Protein AF-A0AAD3MHY1-F1 (afdb_monomer_lite)

Radius of gyration: 17.19 Å; chains: 1; bounding box: 49×35×47 Å

pLDDT: mean 93.45, std 7.29, range [59.88, 98.69]

Sequence (208 aa):
MKLLRGRVQSRLALHKQFASLEHSIIPVSTECQHLFPAKIISRLARWTTITHQEYMELPYIRHVTDAGLAKETDLYFMAVVERGTARLQAAVVLSPRYPEISPLFSLCLSWKGERSGRTDDNLRAMESEVNVFKNELQGPRPGHQLLTNQIARLCVCLDVYLETEGQDDSVEGPREFPREKMCLRTVRGPNRLKPFKYNHPQGFFSHR

Secondary structure (DSSP, 8-state):
-HHHHHHHHHHHHHHHHHHHHHTT-----GGGGGGS-S----EEEEEEEE-HHHHHT-TT-HHHHHTT---TTSEEEEEEEEETTEEEEEEEEE-TTTTTSPPEEEEEEESSSEEETTT-HHHHHHHHHHHTGGGGG--STT-TTHHHHHHHHHHHHHHHHHHTSPP-TTS-S--SS---S-BS-S-BTTTTB---EEETTTTEEE--

InterPro domains:
  IPR019163 THO complex, subunit 5 [PTHR13375] (1-208)

Structure (mmCIF, N/CA/C/O backbone):
data_AF-A0AAD3MHY1-F1
#
_entry.id   AF-A0AAD3MHY1-F1
#
loop_
_atom_site.group_PDB
_atom_site.id
_atom_site.type_symbol
_atom_site.label_atom_id
_atom_site.label_alt_id
_atom_site.label_comp_id
_atom_site.label_asym_id
_atom_site.label_entity_id
_atom_site.label_seq_id
_atom_site.pdbx_PDB_ins_code
_atom_site.Cartn_x
_atom_site.Cartn_y
_atom_site.Cartn_z
_atom_site.occupancy
_atom_site.B_iso_or_equiv
_atom_site.auth_seq_id
_atom_site.auth_comp_id
_atom_site.auth_asym_id
_atom_site.auth_atom_id
_atom_site.pdbx_PDB_model_num
ATOM 1 N N . MET A 1 1 ? -23.581 -2.031 23.997 1.00 64.44 1 MET A N 1
ATOM 2 C CA . MET A 1 1 ? -22.566 -1.049 24.462 1.00 64.44 1 MET A CA 1
ATOM 3 C C . MET A 1 1 ? -21.124 -1.365 24.041 1.00 64.44 1 MET A C 1
ATOM 5 O O . MET A 1 1 ? -20.481 -0.468 23.511 1.00 64.44 1 MET A O 1
ATOM 9 N N . LYS A 1 2 ? -20.598 -2.596 24.206 1.00 81.12 2 LYS A N 1
ATOM 10 C CA . LYS A 1 2 ? -19.198 -2.932 23.836 1.00 81.12 2 LYS A CA 1
ATOM 11 C C . LYS A 1 2 ? -18.855 -2.670 22.356 1.00 81.12 2 LYS A C 1
ATOM 13 O O . LYS A 1 2 ? -17.840 -2.040 22.080 1.00 81.12 2 LYS A O 1
ATOM 18 N N . LEU A 1 3 ? -19.728 -3.070 21.425 1.00 84.56 3 LEU A N 1
ATOM 19 C CA . LEU A 1 3 ? -19.523 -2.856 19.982 1.00 84.56 3 LEU A CA 1
ATOM 20 C C . LEU A 1 3 ? -19.533 -1.371 19.588 1.00 84.56 3 LEU A C 1
ATOM 22 O O . LEU A 1 3 ? -18.695 -0.937 18.805 1.00 84.56 3 LEU A O 1
ATOM 26 N N . LEU A 1 4 ? -20.428 -0.570 20.178 1.00 87.94 4 LEU A N 1
ATOM 27 C CA . LEU A 1 4 ? -20.470 0.878 19.945 1.00 87.94 4 LEU A CA 1
ATOM 28 C C . LEU A 1 4 ? -19.178 1.553 20.413 1.00 87.94 4 LEU A C 1
ATOM 30 O O . LEU A 1 4 ? -18.600 2.338 19.669 1.00 87.94 4 LEU A O 1
ATOM 34 N N . ARG A 1 5 ? -18.682 1.192 21.605 1.00 88.44 5 ARG A N 1
ATOM 35 C CA . ARG A 1 5 ? -17.401 1.697 22.119 1.00 88.44 5 ARG A CA 1
ATOM 36 C C . ARG A 1 5 ? -16.241 1.336 21.189 1.00 88.44 5 ARG A C 1
ATOM 38 O O . ARG A 1 5 ? -15.474 2.222 20.827 1.00 88.44 5 ARG A O 1
ATOM 45 N N . GLY A 1 6 ? -16.154 0.074 20.762 1.00 88.62 6 GLY A N 1
ATOM 46 C CA . GLY A 1 6 ? -15.127 -0.376 19.818 1.00 88.62 6 GLY A CA 1
ATOM 47 C C . GLY A 1 6 ? -15.193 0.365 18.480 1.00 88.62 6 GLY A C 1
ATOM 48 O O . GLY A 1 6 ? -14.166 0.799 17.959 1.00 88.62 6 GLY A O 1
ATOM 49 N N . ARG A 1 7 ? -16.401 0.604 17.956 1.00 89.12 7 ARG A N 1
ATOM 50 C CA . ARG A 1 7 ? -16.603 1.371 16.720 1.00 89.12 7 ARG A CA 1
ATOM 51 C C . ARG A 1 7 ? -16.161 2.827 16.865 1.00 89.12 7 ARG A C 1
ATOM 53 O O . ARG A 1 7 ? -15.468 3.332 15.989 1.00 89.12 7 ARG A O 1
ATOM 60 N N . VAL A 1 8 ? -16.517 3.491 17.966 1.00 93.25 8 VAL A N 1
ATOM 61 C CA . VAL A 1 8 ? -16.093 4.876 18.243 1.00 93.25 8 VAL A CA 1
ATOM 62 C C . VAL A 1 8 ? -14.571 4.967 18.354 1.00 93.25 8 VAL A C 1
ATOM 64 O O . VAL A 1 8 ? -13.968 5.836 17.733 1.00 93.25 8 VAL A O 1
ATOM 67 N N . GLN A 1 9 ? -13.934 4.040 19.074 1.00 93.25 9 GLN A N 1
ATOM 68 C CA . GLN A 1 9 ? -12.473 3.995 19.199 1.00 93.25 9 GLN A CA 1
ATOM 69 C C . GLN A 1 9 ? -11.784 3.781 17.848 1.00 93.25 9 GLN A C 1
ATOM 71 O O . GLN A 1 9 ? -10.844 4.501 17.521 1.00 93.25 9 GLN A O 1
ATOM 76 N N . SER A 1 10 ? -12.299 2.857 17.034 1.00 92.50 10 SER A N 1
ATOM 77 C CA . SER A 1 10 ? -11.771 2.580 15.693 1.00 92.50 10 SER A CA 1
ATOM 78 C C . SER A 1 10 ? -11.884 3.799 14.777 1.00 92.50 10 SER A C 1
ATOM 80 O O . SER A 1 10 ? -10.940 4.130 14.066 1.00 92.50 10 SER A O 1
ATOM 82 N N . ARG A 1 11 ? -13.015 4.515 14.829 1.00 93.94 11 ARG A N 1
ATOM 83 C CA . ARG A 1 11 ? -13.227 5.752 14.063 1.00 93.94 11 ARG A CA 1
ATOM 84 C C . ARG A 1 11 ? -12.325 6.889 14.526 1.00 93.94 11 ARG A C 1
ATOM 86 O O . ARG A 1 11 ? -11.761 7.580 13.686 1.00 93.94 11 ARG A O 1
ATOM 93 N N . LEU A 1 12 ? -12.146 7.048 15.835 1.00 95.19 12 LEU A N 1
ATOM 94 C CA . LEU A 1 12 ? -11.221 8.034 16.386 1.00 95.19 12 LEU A CA 1
ATOM 95 C C . LEU A 1 12 ? -9.772 7.731 15.977 1.00 95.19 12 LEU A C 1
ATOM 97 O O . LEU A 1 12 ? -9.028 8.647 15.638 1.00 95.19 12 LEU A O 1
ATOM 101 N N . ALA A 1 13 ? -9.373 6.456 15.983 1.00 94.94 13 ALA A N 1
ATOM 102 C CA . ALA A 1 13 ? -8.048 6.038 15.535 1.00 94.94 13 ALA A CA 1
ATOM 103 C C . ALA A 1 13 ? -7.838 6.320 14.039 1.00 94.94 13 ALA A C 1
ATOM 105 O O . ALA A 1 13 ? -6.835 6.932 13.683 1.00 94.94 13 ALA A O 1
ATOM 106 N N . LEU A 1 14 ? -8.805 5.959 13.187 1.00 95.88 14 LEU A N 1
ATOM 107 C CA . LEU A 1 14 ? -8.766 6.273 11.755 1.00 95.88 14 LEU A CA 1
ATOM 108 C C . LEU A 1 14 ? -8.678 7.776 11.499 1.00 95.88 14 LEU A C 1
ATOM 110 O O . LEU A 1 14 ? -7.874 8.198 10.682 1.00 95.88 14 LEU A O 1
ATOM 114 N N . HIS A 1 15 ? -9.449 8.594 12.217 1.00 96.06 15 HIS A N 1
ATOM 115 C CA . HIS A 1 15 ? -9.404 10.045 12.045 1.00 96.06 15 HIS A CA 1
ATOM 116 C C . HIS A 1 15 ? -8.011 10.618 12.346 1.00 96.06 15 HIS A C 1
ATOM 118 O O . HIS A 1 15 ? -7.490 11.416 11.572 1.00 96.06 15 HIS A O 1
ATOM 124 N N . LYS A 1 16 ? -7.361 10.147 13.421 1.00 96.12 16 LYS A N 1
ATOM 125 C CA . LYS A 1 16 ? -5.970 10.517 13.729 1.00 96.12 16 LYS A CA 1
ATOM 126 C C . LYS A 1 16 ? -4.996 10.068 12.636 1.00 96.12 16 LYS A C 1
ATOM 128 O O . LYS A 1 16 ? -4.077 10.808 12.305 1.00 96.12 16 LYS A O 1
ATOM 133 N N . GLN A 1 17 ? -5.194 8.871 12.083 1.00 96.69 17 GLN A N 1
ATOM 134 C CA . GLN A 1 17 ? -4.365 8.358 10.989 1.00 96.69 17 GLN A CA 1
ATOM 135 C C . GLN A 1 17 ? -4.549 9.175 9.712 1.00 96.69 17 GLN A C 1
ATOM 137 O O . GLN A 1 17 ? -3.553 9.553 9.108 1.00 96.69 17 GLN A O 1
ATOM 142 N N . PHE A 1 18 ? -5.787 9.498 9.330 1.00 97.25 18 PHE A N 1
ATOM 143 C CA . PHE A 1 18 ? -6.078 10.322 8.157 1.00 97.25 18 PHE A CA 1
ATOM 144 C C . PHE A 1 18 ? -5.431 11.696 8.260 1.00 97.25 18 PHE A C 1
ATOM 146 O O . PHE A 1 18 ? -4.760 12.097 7.318 1.00 97.25 18 PHE A O 1
ATOM 153 N N . ALA A 1 19 ? -5.502 12.342 9.427 1.00 96.94 19 ALA A N 1
ATOM 154 C CA . ALA A 1 19 ? -4.820 13.613 9.642 1.00 96.94 19 ALA A CA 1
ATOM 155 C C . ALA A 1 19 ? -3.306 13.520 9.365 1.00 96.94 19 ALA A C 1
ATOM 157 O O . ALA A 1 19 ? -2.729 14.444 8.810 1.00 96.94 19 ALA A O 1
ATOM 158 N N . SER A 1 20 ? -2.639 12.409 9.702 1.00 97.56 20 SER A N 1
ATOM 159 C CA . SER A 1 20 ? -1.225 12.207 9.335 1.00 97.56 20 SER A CA 1
ATOM 160 C C . SER A 1 20 ? -1.033 11.892 7.845 1.00 97.56 20 SER A C 1
ATOM 162 O O . SER A 1 20 ? -0.133 12.446 7.215 1.00 97.56 20 SER A O 1
ATOM 164 N N . LEU A 1 21 ? -1.885 11.037 7.271 1.00 98.06 21 LEU A N 1
ATOM 165 C CA . LEU A 1 21 ? -1.796 10.608 5.870 1.00 98.06 21 LEU A CA 1
ATOM 166 C C . LEU A 1 21 ? -2.043 11.758 4.884 1.00 98.06 21 LEU A C 1
ATOM 168 O O . LEU A 1 21 ? -1.401 11.801 3.839 1.00 98.06 21 LEU A O 1
ATOM 172 N N . GLU A 1 22 ? -2.915 12.707 5.225 1.00 96.44 22 GLU A N 1
ATOM 173 C CA . GLU A 1 22 ? -3.154 13.940 4.458 1.00 96.44 22 GLU A CA 1
ATOM 174 C C . GLU A 1 22 ? -1.898 14.818 4.359 1.00 96.44 22 GLU A C 1
ATOM 176 O O . GLU A 1 22 ? -1.694 15.500 3.359 1.00 96.44 22 GLU A O 1
ATOM 181 N N . HIS A 1 23 ? -1.011 14.739 5.355 1.00 96.81 23 HIS A N 1
ATOM 182 C CA . HIS A 1 23 ? 0.308 15.377 5.338 1.00 96.81 23 HIS A CA 1
ATOM 183 C C . HIS A 1 23 ? 1.393 14.466 4.745 1.00 96.81 23 HIS A C 1
ATOM 185 O O . HIS A 1 23 ? 2.583 14.733 4.911 1.00 96.81 23 HIS A O 1
ATOM 191 N N . SER A 1 24 ? 1.005 13.377 4.074 1.00 96.81 24 SER A N 1
ATOM 192 C CA . SER A 1 24 ? 1.914 12.400 3.468 1.00 96.81 24 SER A CA 1
ATOM 193 C C . SER A 1 24 ? 2.832 11.690 4.474 1.00 96.81 24 SER A C 1
ATOM 195 O O . SER A 1 24 ? 3.879 11.147 4.116 1.00 96.81 24 SER A O 1
ATOM 197 N N . ILE A 1 25 ? 2.422 11.645 5.745 1.00 96.94 25 ILE A N 1
ATOM 198 C CA . ILE A 1 25 ? 3.126 10.949 6.823 1.00 96.94 25 ILE A CA 1
ATOM 199 C C . ILE A 1 25 ? 2.391 9.642 7.107 1.00 96.94 25 ILE A C 1
ATOM 201 O O . ILE A 1 25 ? 1.196 9.641 7.393 1.00 96.94 25 ILE A O 1
ATOM 205 N N . ILE A 1 26 ? 3.111 8.519 7.066 1.00 97.44 26 ILE A N 1
ATOM 206 C CA . ILE A 1 26 ? 2.567 7.205 7.428 1.00 97.44 26 ILE A CA 1
ATOM 207 C C . ILE A 1 26 ? 2.904 6.940 8.903 1.00 97.44 26 ILE A C 1
ATOM 209 O O . ILE A 1 26 ? 4.054 6.608 9.205 1.00 97.44 26 ILE A O 1
ATOM 213 N N . PRO A 1 27 ? 1.952 7.077 9.845 1.00 95.19 27 PRO A N 1
ATOM 214 C CA . PRO A 1 27 ? 2.239 6.830 11.248 1.00 95.19 27 PRO A CA 1
ATOM 215 C C . PRO A 1 27 ? 2.309 5.319 11.504 1.00 95.19 27 PRO A C 1
ATOM 217 O O . PRO A 1 27 ? 1.297 4.617 11.460 1.00 95.19 27 PRO A O 1
ATOM 220 N N . VAL A 1 28 ? 3.512 4.824 11.792 1.00 94.44 28 VAL A N 1
ATOM 221 C CA . VAL A 1 28 ? 3.762 3.442 12.226 1.00 94.44 28 VAL A CA 1
ATOM 222 C C . VAL A 1 28 ? 4.080 3.456 13.718 1.00 94.44 28 VAL A C 1
ATOM 224 O O . VAL A 1 28 ? 4.963 4.193 14.159 1.00 94.44 28 VAL A O 1
ATOM 227 N N . SER A 1 29 ? 3.362 2.658 14.515 1.00 93.38 29 SER A N 1
ATOM 228 C CA . SER A 1 29 ? 3.635 2.573 15.955 1.00 93.38 29 SER A CA 1
ATOM 229 C C . SER A 1 29 ? 4.973 1.882 16.226 1.00 93.38 29 SER A C 1
ATOM 231 O O . SER A 1 29 ? 5.415 1.029 15.456 1.00 93.38 29 SER A O 1
ATOM 233 N N . THR A 1 30 ? 5.606 2.212 17.351 1.00 93.00 30 THR A N 1
ATOM 234 C CA . THR A 1 30 ? 6.862 1.582 17.796 1.00 93.00 30 THR A CA 1
ATOM 235 C C . THR A 1 30 ? 6.742 0.059 17.880 1.00 93.00 30 THR A C 1
ATOM 237 O O . THR A 1 30 ? 7.631 -0.665 17.444 1.00 93.00 30 THR A O 1
ATOM 240 N N . GLU A 1 31 ? 5.588 -0.435 18.328 1.00 93.62 31 GLU A N 1
ATOM 241 C CA . GLU A 1 31 ? 5.261 -1.862 18.414 1.00 93.62 31 GLU A CA 1
ATOM 242 C C . GLU A 1 31 ? 5.209 -2.557 17.043 1.00 93.62 31 GLU A C 1
ATOM 244 O O . GLU A 1 31 ? 5.360 -3.772 16.978 1.00 93.62 31 GLU A O 1
ATOM 249 N N . CYS A 1 32 ? 5.025 -1.815 15.945 1.00 95.19 32 CYS A N 1
ATOM 250 C CA . CYS A 1 32 ? 4.949 -2.349 14.581 1.00 95.19 32 CYS A CA 1
ATOM 251 C C . CYS A 1 32 ? 6.248 -2.162 13.777 1.00 95.19 32 CYS A C 1
ATOM 253 O O . CYS A 1 32 ? 6.325 -2.634 12.647 1.00 95.19 32 CYS A O 1
ATOM 255 N N . GLN A 1 33 ? 7.282 -1.507 14.321 1.00 94.31 33 GLN A N 1
ATOM 256 C CA . GLN A 1 33 ? 8.516 -1.210 13.572 1.00 94.31 33 GLN A CA 1
ATOM 257 C C . GLN A 1 33 ? 9.230 -2.469 13.066 1.00 94.31 33 GLN A C 1
ATOM 259 O O . GLN A 1 33 ? 9.757 -2.477 11.958 1.00 94.31 33 GLN A O 1
ATOM 264 N N . HIS A 1 34 ? 9.188 -3.557 13.838 1.00 95.06 34 HIS A N 1
ATOM 265 C CA . HIS A 1 34 ? 9.796 -4.841 13.477 1.00 95.06 34 HIS A CA 1
ATOM 266 C C . HIS A 1 34 ? 9.192 -5.482 12.211 1.00 95.06 34 HIS A C 1
ATOM 268 O O . HIS A 1 34 ? 9.815 -6.355 11.609 1.00 95.06 34 HIS A O 1
ATOM 274 N N . LEU A 1 35 ? 8.003 -5.043 11.779 1.00 95.44 35 LEU A N 1
ATOM 275 C CA . LEU A 1 35 ? 7.336 -5.535 10.569 1.00 95.44 35 LEU A CA 1
ATOM 276 C C . LEU A 1 35 ? 7.985 -5.019 9.277 1.00 95.44 35 LEU A C 1
ATOM 278 O O . LEU A 1 35 ? 7.708 -5.554 8.196 1.00 95.44 35 LEU A O 1
ATOM 282 N N . PHE A 1 36 ? 8.831 -3.993 9.379 1.00 96.75 36 PHE A N 1
ATOM 283 C CA . PHE A 1 36 ? 9.389 -3.256 8.254 1.00 96.75 36 PHE A CA 1
ATOM 284 C C . PHE A 1 36 ? 10.926 -3.204 8.319 1.00 96.75 36 PHE A C 1
ATOM 286 O O . PHE A 1 36 ? 11.515 -3.325 9.397 1.00 96.75 36 PHE A O 1
ATOM 293 N N . PRO A 1 37 ? 11.610 -3.032 7.173 1.00 96.50 37 PRO A N 1
ATOM 294 C CA . PRO A 1 37 ? 13.035 -2.724 7.163 1.00 96.50 37 PRO A CA 1
ATOM 295 C C . PRO A 1 37 ? 13.300 -1.339 7.765 1.00 96.50 37 PRO A C 1
ATOM 297 O O . PRO A 1 37 ? 12.460 -0.445 7.685 1.00 96.50 37 PRO A O 1
ATOM 300 N N . ALA A 1 38 ? 14.509 -1.138 8.295 1.00 92.31 38 ALA A N 1
ATOM 301 C CA . ALA A 1 38 ? 14.906 0.126 8.925 1.00 92.31 38 ALA A CA 1
ATOM 302 C C . ALA A 1 38 ? 14.849 1.334 7.971 1.00 92.31 38 ALA A C 1
ATOM 304 O O . ALA A 1 38 ? 14.558 2.449 8.397 1.00 92.31 38 ALA A O 1
ATOM 305 N N . LYS A 1 39 ? 15.118 1.117 6.678 1.00 94.94 39 LYS A N 1
ATOM 306 C CA . LYS A 1 39 ? 15.062 2.151 5.640 1.00 94.94 39 LYS A CA 1
ATOM 307 C C . LYS A 1 39 ? 13.967 1.812 4.634 1.00 94.94 39 LYS A C 1
ATOM 309 O O . LYS A 1 39 ? 13.989 0.730 4.047 1.00 94.94 39 LYS A O 1
ATOM 314 N N . ILE A 1 40 ? 13.053 2.751 4.403 1.00 96.62 40 ILE A N 1
ATOM 315 C CA . ILE A 1 40 ? 12.031 2.732 3.345 1.00 96.62 40 ILE A CA 1
ATOM 316 C C . ILE A 1 40 ? 12.244 4.001 2.518 1.00 96.62 40 ILE A C 1
ATOM 318 O O . ILE A 1 40 ? 12.358 5.082 3.090 1.00 96.62 40 ILE A O 1
ATOM 322 N N . ILE A 1 41 ? 12.379 3.865 1.201 1.00 97.06 41 ILE A N 1
ATOM 323 C CA . ILE A 1 41 ? 12.737 4.976 0.304 1.00 97.06 41 ILE A CA 1
ATOM 324 C C . ILE A 1 41 ? 11.488 5.527 -0.374 1.00 97.06 41 ILE A C 1
ATOM 326 O O . ILE A 1 41 ? 11.309 6.741 -0.457 1.00 97.06 41 ILE A O 1
ATOM 330 N N . SER A 1 42 ? 10.617 4.633 -0.842 1.00 97.81 42 SER A N 1
ATOM 331 C CA . SER A 1 42 ? 9.301 5.001 -1.355 1.00 97.81 42 SER A CA 1
ATOM 332 C C . SER A 1 42 ? 8.478 5.698 -0.274 1.00 97.81 42 SER A C 1
ATOM 334 O O . SER A 1 42 ? 8.453 5.267 0.881 1.00 97.81 42 SER A O 1
ATOM 336 N N . ARG A 1 43 ? 7.776 6.764 -0.656 1.00 97.69 43 ARG A N 1
ATOM 337 C CA . ARG A 1 43 ? 6.973 7.577 0.265 1.00 97.69 43 ARG A CA 1
ATOM 338 C C . ARG A 1 43 ? 5.547 7.731 -0.229 1.00 97.69 43 ARG A C 1
ATOM 340 O O . ARG A 1 43 ? 5.305 7.762 -1.434 1.00 97.69 43 ARG A O 1
ATOM 347 N N . LEU A 1 44 ? 4.618 7.891 0.707 1.00 98.62 44 LEU A N 1
ATOM 348 C CA . LEU A 1 44 ? 3.291 8.399 0.386 1.00 98.62 44 LEU A CA 1
ATOM 349 C C . LEU A 1 44 ? 3.455 9.832 -0.126 1.00 98.62 44 LEU A C 1
ATOM 351 O O . LEU A 1 44 ? 4.057 10.662 0.543 1.00 98.62 44 LEU A O 1
ATOM 355 N N . ALA A 1 45 ? 2.980 10.098 -1.333 1.00 98.12 45 ALA A N 1
ATOM 356 C CA . ALA A 1 45 ? 2.986 11.423 -1.935 1.00 98.12 45 ALA A CA 1
ATOM 357 C C . ALA A 1 45 ? 1.630 12.113 -1.775 1.00 98.12 45 ALA A C 1
ATOM 359 O O . ALA A 1 45 ? 1.576 13.334 -1.638 1.00 98.12 45 ALA A O 1
ATOM 360 N N . ARG A 1 46 ? 0.540 11.335 -1.799 1.00 98.12 46 ARG A N 1
ATOM 361 C CA . ARG A 1 46 ? -0.825 11.852 -1.690 1.00 98.12 46 ARG A CA 1
ATOM 362 C C . ARG A 1 46 ? -1.774 10.819 -1.093 1.00 98.12 46 ARG A C 1
ATOM 364 O O . ARG A 1 46 ? -1.698 9.640 -1.436 1.00 98.12 46 ARG A O 1
ATOM 371 N N . TRP A 1 47 ? -2.702 11.290 -0.268 1.00 98.38 47 TRP A N 1
ATOM 372 C CA . TRP A 1 47 ? -3.856 10.549 0.233 1.00 98.38 47 TRP A CA 1
ATOM 373 C C . TRP A 1 47 ? -5.105 11.404 0.036 1.00 98.38 47 TRP A C 1
ATOM 375 O O . TRP A 1 47 ? -5.192 12.497 0.588 1.00 98.38 47 TRP A O 1
ATOM 385 N N . THR A 1 48 ? -6.052 10.939 -0.774 1.00 97.94 48 THR A N 1
ATOM 386 C CA . THR A 1 48 ? -7.275 11.693 -1.094 1.00 97.94 48 THR A CA 1
ATOM 387 C C . THR A 1 48 ? -8.497 10.798 -1.018 1.00 97.94 48 THR A C 1
ATOM 389 O O . THR A 1 48 ? -8.466 9.670 -1.503 1.00 97.94 48 THR A O 1
ATOM 392 N N . THR A 1 49 ? -9.589 11.307 -0.457 1.00 97.75 49 THR A N 1
ATOM 393 C CA . THR A 1 49 ? -10.906 10.668 -0.567 1.00 97.75 49 THR A CA 1
ATOM 394 C C . THR A 1 49 ? -11.382 10.734 -2.014 1.00 97.75 49 THR A C 1
ATOM 396 O O . THR A 1 49 ? -11.191 11.755 -2.671 1.00 97.75 49 THR A O 1
ATOM 399 N N . ILE A 1 50 ? -12.003 9.660 -2.488 1.00 98.00 50 ILE A N 1
ATOM 400 C CA . ILE A 1 50 ? -12.697 9.617 -3.778 1.00 98.00 50 ILE A CA 1
ATOM 401 C C . ILE A 1 50 ? -14.128 9.128 -3.558 1.00 98.00 50 ILE A C 1
ATOM 403 O O . ILE A 1 50 ? -14.459 8.550 -2.521 1.00 98.00 50 ILE A O 1
ATOM 407 N N . THR A 1 51 ? -14.994 9.382 -4.522 1.00 97.62 51 THR A N 1
ATOM 408 C CA . THR A 1 51 ? -16.371 8.900 -4.525 1.00 97.62 51 THR A CA 1
ATOM 409 C C . THR A 1 51 ? -16.447 7.448 -4.993 1.00 97.62 51 THR A C 1
ATOM 411 O O . THR A 1 51 ? -15.541 6.919 -5.640 1.00 97.62 51 THR A O 1
ATOM 414 N N . HIS A 1 52 ? -17.569 6.794 -4.693 1.00 96.88 52 HIS A N 1
ATOM 415 C CA . HIS A 1 52 ? -17.868 5.464 -5.219 1.00 96.88 52 HIS A CA 1
ATOM 416 C C . HIS A 1 52 ? -17.866 5.436 -6.757 1.00 96.88 52 HIS A C 1
ATOM 418 O O . HIS A 1 52 ? -17.345 4.499 -7.352 1.00 96.88 52 HIS A O 1
ATOM 424 N N . GLN A 1 53 ? -18.407 6.479 -7.395 1.00 96.00 53 GLN A N 1
ATOM 425 C CA . GLN A 1 53 ? -18.455 6.587 -8.852 1.00 96.00 53 GLN A CA 1
ATOM 426 C C . GLN A 1 53 ? -17.047 6.676 -9.454 1.00 96.00 53 GLN A C 1
ATOM 428 O O . GLN A 1 53 ? -16.717 5.889 -10.335 1.00 96.00 53 GLN A O 1
ATOM 433 N N . GLU A 1 54 ? -16.192 7.552 -8.920 1.00 96.88 54 GLU A N 1
ATOM 434 C CA . GLU A 1 54 ? -14.793 7.663 -9.359 1.00 96.88 54 GLU A CA 1
ATOM 435 C C . GLU A 1 54 ? -14.029 6.347 -9.161 1.00 96.88 54 GLU A C 1
ATOM 437 O O . GLU A 1 54 ? -13.219 5.970 -10.004 1.00 96.88 54 GLU A O 1
ATOM 442 N N . TYR A 1 55 ? -14.294 5.615 -8.072 1.00 97.38 55 TYR A N 1
ATOM 443 C CA . TYR A 1 55 ? -13.696 4.297 -7.849 1.00 97.38 55 TYR A CA 1
ATOM 444 C C . TYR A 1 55 ? -14.136 3.280 -8.911 1.00 97.38 55 TYR A C 1
ATOM 446 O O . TYR A 1 55 ? -13.304 2.530 -9.419 1.00 97.38 55 TYR A O 1
ATOM 454 N N . MET A 1 56 ? -15.423 3.265 -9.266 1.00 96.06 56 MET A N 1
ATOM 455 C CA . MET A 1 56 ? -15.998 2.344 -10.253 1.00 96.06 56 MET A CA 1
ATOM 456 C C . MET A 1 56 ? -15.475 2.571 -11.680 1.00 96.06 56 MET A C 1
ATOM 458 O O . MET A 1 56 ? -15.471 1.644 -12.490 1.00 96.06 56 MET A O 1
ATOM 462 N N . GLU A 1 57 ? -14.997 3.777 -11.989 1.00 95.88 57 GLU A N 1
ATOM 463 C CA . GLU A 1 57 ? -14.425 4.124 -13.295 1.00 95.88 57 GLU A CA 1
ATOM 464 C C . GLU A 1 57 ? -12.977 3.624 -13.479 1.00 95.88 57 GLU A C 1
ATOM 466 O O . GLU A 1 57 ? -12.469 3.590 -14.604 1.00 95.88 57 GLU A O 1
ATOM 471 N N . LEU A 1 58 ? -12.297 3.188 -12.410 1.00 95.88 58 LEU A N 1
ATOM 472 C CA . LEU A 1 58 ? -10.902 2.750 -12.497 1.00 95.88 58 LEU A CA 1
ATOM 473 C C . LEU A 1 58 ? -10.780 1.411 -13.259 1.00 95.88 58 LEU A C 1
ATOM 475 O O . LEU A 1 58 ? -11.463 0.436 -12.952 1.00 95.88 58 LEU A O 1
ATOM 479 N N . PRO A 1 59 ? -9.851 1.263 -14.220 1.00 92.88 59 PRO A N 1
ATOM 480 C CA . PRO A 1 59 ? -9.788 0.061 -15.063 1.00 92.88 59 PRO A CA 1
ATOM 481 C C . PRO A 1 59 ? -9.229 -1.187 -14.349 1.00 92.88 59 PRO A C 1
ATOM 483 O O . PRO A 1 59 ? -9.428 -2.322 -14.809 1.00 92.88 59 PRO A O 1
ATOM 486 N N . TYR A 1 60 ? -8.521 -0.997 -13.232 1.00 93.69 60 TYR A N 1
ATOM 487 C CA . TYR A 1 60 ? -7.803 -2.044 -12.498 1.00 93.69 60 TYR A CA 1
ATOM 488 C C . TYR A 1 60 ? -8.582 -2.640 -11.310 1.00 93.69 60 TYR A C 1
ATOM 490 O O . TYR A 1 60 ? -8.108 -3.593 -10.696 1.00 93.69 60 TYR A O 1
ATOM 498 N N . ILE A 1 61 ? -9.800 -2.161 -11.033 1.00 94.12 61 ILE A N 1
ATOM 499 C CA . ILE A 1 61 ? -10.624 -2.580 -9.878 1.00 94.12 61 ILE A CA 1
ATOM 500 C C . ILE A 1 61 ? -11.682 -3.647 -10.199 1.00 94.12 61 ILE A C 1
ATOM 502 O O . ILE A 1 61 ? -12.347 -4.123 -9.285 1.00 94.12 61 ILE A O 1
ATOM 506 N N . ARG A 1 62 ? -11.832 -4.073 -11.465 1.00 90.88 62 ARG A N 1
ATOM 507 C CA . ARG A 1 62 ? -12.912 -4.999 -11.889 1.00 90.88 62 ARG A CA 1
ATOM 508 C C . ARG A 1 62 ? -13.024 -6.264 -11.030 1.00 90.88 62 ARG A C 1
ATOM 510 O O . ARG A 1 62 ? -14.107 -6.670 -10.643 1.00 90.88 62 ARG A O 1
ATOM 517 N N . HIS A 1 63 ? -11.890 -6.852 -10.659 1.00 90.38 63 HIS A N 1
ATOM 518 C CA . HIS A 1 63 ? -11.858 -8.055 -9.824 1.00 90.38 63 HIS A CA 1
ATOM 519 C C . HIS A 1 63 ? -12.443 -7.837 -8.413 1.00 90.38 63 HIS A C 1
ATOM 521 O O . HIS A 1 63 ? -12.916 -8.786 -7.795 1.00 90.38 63 HIS A O 1
ATOM 527 N N . VAL A 1 64 ? -12.421 -6.602 -7.904 1.00 93.25 64 VAL A N 1
ATOM 528 C CA . VAL A 1 64 ? -13.026 -6.216 -6.622 1.00 93.25 64 VAL A CA 1
ATOM 529 C C . VAL A 1 64 ? -14.530 -6.012 -6.768 1.00 93.25 64 VAL A C 1
ATOM 531 O O . VAL A 1 64 ? -15.302 -6.473 -5.924 1.00 93.25 64 VAL A O 1
ATOM 534 N N . THR A 1 65 ? -14.954 -5.332 -7.833 1.00 92.75 65 THR A N 1
ATOM 535 C CA . THR A 1 65 ? -16.370 -5.026 -8.073 1.00 92.75 65 THR A CA 1
ATOM 536 C C . THR A 1 65 ? -17.161 -6.264 -8.437 1.00 92.75 65 THR A C 1
ATOM 538 O O . THR A 1 65 ? -18.219 -6.492 -7.859 1.00 92.75 65 THR A O 1
ATOM 541 N N . ASP A 1 66 ? -16.610 -7.108 -9.308 1.00 93.50 66 ASP A N 1
ATOM 542 C CA . ASP A 1 66 ? -17.247 -8.352 -9.746 1.00 93.50 66 ASP A CA 1
ATOM 543 C C . ASP A 1 66 ? -17.405 -9.330 -8.567 1.00 93.50 66 ASP A C 1
ATOM 545 O O . ASP A 1 66 ? -18.354 -10.108 -8.513 1.00 93.50 66 ASP A O 1
ATOM 549 N N . ALA A 1 67 ? -16.511 -9.250 -7.573 1.00 93.88 67 ALA A N 1
ATOM 550 C CA . ALA A 1 67 ? -16.586 -10.021 -6.334 1.00 93.88 67 ALA A CA 1
ATOM 551 C C . ALA A 1 67 ? -17.540 -9.423 -5.276 1.00 93.88 67 ALA A C 1
ATOM 553 O O . ALA A 1 67 ? -17.680 -9.990 -4.190 1.00 93.88 67 ALA A O 1
ATOM 554 N N . GLY A 1 68 ? -18.176 -8.274 -5.540 1.00 93.88 68 GLY A N 1
ATOM 555 C CA . GLY A 1 68 ? -19.082 -7.608 -4.596 1.00 93.88 68 GLY A CA 1
ATOM 556 C C . GLY A 1 68 ? -18.391 -7.075 -3.333 1.00 93.88 68 GLY A C 1
ATOM 557 O O . GLY A 1 68 ? -19.024 -6.946 -2.280 1.00 93.88 68 GLY A O 1
ATOM 558 N N . LEU A 1 69 ? -17.085 -6.799 -3.415 1.00 93.75 69 LEU A N 1
ATOM 559 C CA . LEU A 1 69 ? -16.259 -6.360 -2.284 1.00 93.75 69 LEU A CA 1
ATOM 560 C C . LEU A 1 69 ? -16.215 -4.834 -2.107 1.00 93.75 69 LEU A C 1
ATOM 562 O O . LEU A 1 69 ? -15.722 -4.364 -1.084 1.00 93.75 69 LEU A O 1
ATOM 566 N N . ALA A 1 70 ? -16.744 -4.081 -3.071 1.00 94.88 70 ALA A N 1
ATOM 567 C CA . ALA A 1 70 ? -16.895 -2.631 -3.023 1.00 94.88 70 ALA A CA 1
ATOM 568 C C . ALA A 1 70 ? -18.387 -2.275 -2.986 1.00 94.88 70 ALA A C 1
ATOM 570 O O . ALA A 1 70 ? -19.084 -2.449 -3.984 1.00 94.88 70 ALA A O 1
ATOM 571 N N . LYS A 1 71 ? -18.882 -1.812 -1.834 1.00 94.94 71 LYS A N 1
ATOM 572 C CA . LYS A 1 71 ? -20.290 -1.438 -1.641 1.00 94.94 71 LYS A CA 1
ATOM 573 C C . LYS A 1 71 ? -20.440 0.072 -1.578 1.00 94.94 71 LYS A C 1
ATOM 575 O O . LYS A 1 71 ? -19.633 0.733 -0.944 1.00 94.94 71 LYS A O 1
ATOM 580 N N . GLU A 1 72 ? -21.567 0.601 -2.044 1.00 94.06 72 GLU A N 1
ATOM 581 C CA . GLU A 1 72 ? -21.887 2.040 -1.969 1.00 94.06 72 GLU A CA 1
ATOM 582 C C . GLU A 1 72 ? -21.741 2.653 -0.563 1.00 94.06 72 GLU A C 1
ATOM 584 O O . GLU A 1 72 ? -21.464 3.839 -0.418 1.00 94.06 72 GLU A O 1
ATOM 589 N N . THR A 1 73 ? -21.915 1.847 0.489 1.00 95.56 73 THR A N 1
ATOM 590 C CA . THR A 1 73 ? -21.774 2.269 1.891 1.00 95.56 73 THR A CA 1
ATOM 591 C C . THR A 1 73 ? -20.329 2.334 2.396 1.00 95.56 73 THR A C 1
ATOM 593 O O . THR A 1 73 ? -20.104 2.732 3.544 1.00 95.56 73 THR A O 1
ATOM 596 N N . ASP A 1 74 ? -19.365 1.849 1.614 1.00 97.19 74 ASP A N 1
ATOM 597 C CA . ASP A 1 74 ? -17.949 1.851 1.965 1.00 97.19 74 ASP A CA 1
ATOM 598 C C . ASP A 1 74 ? -17.314 3.227 1.722 1.00 97.19 74 ASP A C 1
ATOM 600 O O . ASP A 1 74 ? -17.867 4.102 1.059 1.00 97.19 74 ASP A O 1
ATOM 604 N N . LEU A 1 75 ? -16.149 3.447 2.331 1.00 97.69 75 LEU A N 1
ATOM 605 C CA . LEU A 1 75 ? -15.351 4.649 2.116 1.00 97.69 75 LEU A CA 1
ATOM 606 C C . LEU A 1 75 ? -14.260 4.357 1.093 1.00 97.69 75 LEU A C 1
ATOM 608 O O . LEU A 1 75 ? -13.599 3.322 1.183 1.00 97.69 75 LEU A O 1
ATOM 612 N N . TYR A 1 76 ? -14.038 5.290 0.175 1.00 98.31 76 TYR A N 1
ATOM 613 C CA . TYR A 1 76 ? -13.096 5.122 -0.922 1.00 98.31 76 TYR A CA 1
ATOM 614 C C . TYR A 1 76 ? -11.988 6.164 -0.852 1.00 98.31 76 TYR A C 1
ATOM 616 O O . TYR A 1 76 ? -12.232 7.349 -0.617 1.00 98.31 76 TYR A O 1
ATOM 624 N N . PHE A 1 77 ? -10.757 5.713 -1.062 1.00 98.50 77 PHE A N 1
ATOM 625 C CA . PHE A 1 77 ? -9.580 6.571 -1.057 1.00 98.50 77 PHE A CA 1
ATOM 626 C C . PHE A 1 77 ? -8.643 6.222 -2.207 1.00 98.50 77 PHE A C 1
ATOM 628 O O . PHE A 1 77 ? -8.614 5.094 -2.696 1.00 98.50 77 PHE A O 1
ATOM 635 N N . MET A 1 78 ? -7.834 7.198 -2.595 1.00 98.44 78 MET A N 1
ATOM 636 C CA . MET A 1 78 ? -6.721 7.048 -3.513 1.00 98.44 78 MET A CA 1
ATOM 637 C C . MET A 1 78 ? -5.429 7.418 -2.786 1.00 98.44 78 MET A C 1
ATOM 639 O O . MET A 1 78 ? -5.218 8.574 -2.409 1.00 98.44 78 MET A O 1
ATOM 643 N N . ALA A 1 79 ? -4.559 6.428 -2.602 1.00 98.62 79 ALA A N 1
ATOM 644 C CA . ALA A 1 79 ? -3.177 6.619 -2.188 1.00 98.62 79 ALA A CA 1
ATOM 645 C C . ALA A 1 79 ? -2.276 6.713 -3.422 1.00 98.62 79 ALA A C 1
ATOM 647 O O . ALA A 1 79 ? -2.438 5.965 -4.383 1.00 98.62 79 ALA A O 1
ATOM 648 N N . VAL A 1 80 ? -1.285 7.598 -3.376 1.00 98.62 80 VAL A N 1
ATOM 649 C CA . VAL A 1 80 ? -0.211 7.658 -4.369 1.00 98.62 80 VAL A CA 1
ATOM 650 C C . VAL A 1 80 ? 1.114 7.496 -3.648 1.00 98.62 80 VAL A C 1
ATOM 652 O O . VAL A 1 80 ? 1.458 8.323 -2.807 1.00 98.62 80 VAL A O 1
ATOM 655 N N . VAL A 1 81 ? 1.850 6.437 -3.972 1.00 98.69 81 VAL A N 1
ATOM 656 C CA . VAL A 1 81 ? 3.191 6.159 -3.450 1.00 98.69 81 VAL A CA 1
ATOM 657 C C . VAL A 1 81 ? 4.210 6.362 -4.561 1.00 98.69 81 VAL A C 1
ATOM 659 O O . VAL A 1 81 ? 4.005 5.922 -5.690 1.00 98.69 81 VAL A O 1
ATOM 662 N N . GLU A 1 82 ? 5.304 7.049 -4.252 1.00 97.94 82 GLU A N 1
ATOM 663 C CA . GLU A 1 82 ? 6.292 7.462 -5.247 1.00 97.94 82 GLU A CA 1
ATOM 664 C C . GLU A 1 82 ? 7.717 7.138 -4.816 1.00 97.94 82 GLU A C 1
ATOM 666 O O . GLU A 1 82 ? 8.075 7.228 -3.636 1.00 97.94 82 GLU A O 1
ATOM 671 N N . ARG A 1 83 ? 8.544 6.832 -5.817 1.00 96.81 83 ARG A N 1
ATOM 672 C CA . ARG A 1 83 ? 10.003 6.796 -5.723 1.00 96.81 83 ARG A CA 1
ATOM 673 C C . ARG A 1 83 ? 10.585 7.131 -7.092 1.00 96.81 83 ARG A C 1
ATOM 675 O O . ARG A 1 83 ? 10.310 6.428 -8.058 1.00 96.81 83 ARG A O 1
ATOM 682 N N . GLY A 1 84 ? 11.413 8.173 -7.176 1.00 94.25 84 GLY A N 1
ATOM 683 C CA . GLY A 1 84 ? 11.978 8.621 -8.456 1.00 94.25 84 GLY A CA 1
ATOM 684 C C . GLY A 1 84 ? 10.876 8.937 -9.471 1.00 94.25 84 GLY A C 1
ATOM 685 O O . GLY A 1 84 ? 9.931 9.651 -9.139 1.00 94.25 84 GLY A O 1
ATOM 686 N N . THR A 1 85 ? 10.973 8.381 -10.681 1.00 94.62 85 THR A N 1
ATOM 687 C CA . THR A 1 85 ? 9.932 8.541 -11.714 1.00 94.62 85 THR A CA 1
ATOM 688 C C . THR A 1 85 ? 8.758 7.567 -11.573 1.00 94.62 85 THR A C 1
ATOM 690 O O . THR A 1 85 ? 7.769 7.693 -12.295 1.00 94.62 85 THR A O 1
ATOM 693 N N . ALA A 1 86 ? 8.835 6.597 -10.656 1.00 97.25 86 ALA A N 1
ATOM 694 C CA . ALA A 1 86 ? 7.795 5.596 -10.475 1.00 97.25 86 ALA A CA 1
ATOM 695 C C . ALA A 1 86 ? 6.669 6.110 -9.571 1.00 97.25 86 ALA A C 1
ATOM 697 O O . ALA A 1 86 ? 6.907 6.533 -8.434 1.00 97.25 86 ALA A O 1
ATOM 698 N N . ARG A 1 87 ? 5.429 6.010 -10.064 1.00 98.38 87 ARG A N 1
ATOM 699 C CA . ARG A 1 87 ? 4.212 6.394 -9.339 1.00 98.38 87 ARG A CA 1
ATOM 700 C C . ARG A 1 87 ? 3.250 5.213 -9.239 1.00 98.38 87 ARG A C 1
ATOM 702 O O . ARG A 1 87 ? 2.712 4.764 -10.246 1.00 98.38 87 ARG A O 1
ATOM 709 N N . LEU A 1 88 ? 3.007 4.742 -8.021 1.00 98.62 88 LEU A N 1
ATOM 710 C CA . LEU A 1 88 ? 2.068 3.673 -7.699 1.00 98.62 88 LEU A CA 1
ATOM 711 C C . LEU A 1 88 ? 0.776 4.272 -7.135 1.00 98.62 88 LEU A C 1
ATOM 713 O O . LEU A 1 88 ? 0.767 4.833 -6.042 1.00 98.62 88 LEU A O 1
ATOM 717 N N . GLN A 1 89 ? -0.314 4.141 -7.878 1.00 98.44 89 GLN A N 1
ATOM 718 C CA . GLN A 1 89 ? -1.660 4.430 -7.403 1.00 98.44 89 GLN A CA 1
ATOM 719 C C . GLN A 1 89 ? -2.226 3.203 -6.690 1.00 98.44 89 GLN A C 1
ATOM 721 O O . GLN A 1 89 ? -2.109 2.077 -7.177 1.00 98.44 89 GLN A O 1
ATOM 726 N N . ALA A 1 90 ? -2.847 3.430 -5.540 1.00 98.50 90 ALA A N 1
ATOM 727 C CA . ALA A 1 90 ? -3.532 2.415 -4.765 1.00 98.50 90 ALA A CA 1
ATOM 728 C C . ALA A 1 90 ? -4.945 2.901 -4.437 1.00 98.50 90 ALA A C 1
ATOM 730 O O . ALA A 1 90 ? -5.134 3.790 -3.603 1.00 98.50 90 ALA A O 1
ATOM 731 N N . ALA A 1 91 ? -5.933 2.303 -5.096 1.00 98.44 91 ALA A N 1
ATOM 732 C CA . ALA A 1 91 ? -7.336 2.524 -4.790 1.00 98.44 91 ALA A CA 1
ATOM 733 C C . ALA A 1 91 ? -7.710 1.679 -3.565 1.00 98.44 91 ALA A C 1
ATOM 735 O O . ALA A 1 91 ? -7.490 0.466 -3.560 1.00 98.44 91 ALA A O 1
ATOM 736 N N . VAL A 1 92 ? -8.244 2.317 -2.525 1.00 98.50 92 VAL A N 1
ATOM 737 C CA . VAL A 1 92 ? -8.508 1.695 -1.223 1.00 98.50 92 VAL A CA 1
ATOM 738 C C . VAL A 1 92 ? -9.998 1.713 -0.922 1.00 98.50 92 VAL A C 1
ATOM 740 O O . VAL A 1 92 ? -10.613 2.778 -0.888 1.00 98.50 92 VAL A O 1
ATOM 743 N N . VAL A 1 93 ? -10.555 0.538 -0.635 1.00 98.12 93 VAL A N 1
ATOM 744 C CA . VAL A 1 93 ? -11.914 0.371 -0.107 1.00 98.12 93 VAL A CA 1
ATOM 745 C C . VAL A 1 93 ? -11.826 0.123 1.391 1.00 98.12 93 VAL A C 1
ATOM 747 O O . VAL A 1 93 ? -11.168 -0.818 1.839 1.00 98.12 93 VAL A O 1
ATOM 750 N N . LEU A 1 94 ? -12.495 0.957 2.179 1.00 97.81 94 LEU A N 1
ATOM 751 C CA . LEU A 1 94 ? -12.514 0.881 3.632 1.00 97.81 94 LEU A CA 1
ATOM 752 C C . LEU A 1 94 ? -13.943 0.688 4.139 1.00 97.81 94 LEU A C 1
ATOM 754 O O . LEU A 1 94 ? -14.766 1.605 4.129 1.00 97.81 94 LEU A O 1
ATOM 758 N N . SER A 1 95 ? -14.214 -0.503 4.672 1.00 95.94 95 SER A N 1
ATOM 759 C CA . SER A 1 95 ? -15.527 -0.806 5.229 1.00 95.94 95 SER A CA 1
ATOM 760 C C . SER A 1 95 ? -15.799 -0.026 6.524 1.00 95.94 95 SER A C 1
ATOM 762 O O . SER A 1 95 ? -14.913 0.093 7.379 1.00 95.94 95 SER A O 1
ATOM 764 N N . PRO A 1 96 ? -17.051 0.404 6.782 1.00 93.00 96 PRO A N 1
ATOM 765 C CA . PRO A 1 96 ? -17.446 0.990 8.059 1.00 93.00 96 PRO A CA 1
ATOM 766 C C . PRO A 1 96 ? -17.235 0.086 9.279 1.00 93.00 96 PRO A C 1
ATOM 768 O O . PRO A 1 96 ? -17.338 0.570 10.410 1.00 93.00 96 PRO A O 1
ATOM 771 N N . ARG A 1 97 ? -16.972 -1.207 9.043 1.00 92.12 97 ARG A N 1
ATOM 772 C CA . ARG A 1 97 ? -16.651 -2.229 10.046 1.00 92.12 97 ARG A CA 1
ATOM 773 C C . ARG A 1 97 ? -15.155 -2.330 10.372 1.00 92.12 97 ARG A C 1
ATOM 775 O O . ARG A 1 97 ? -14.754 -3.257 11.061 1.00 92.12 97 ARG A O 1
ATOM 782 N N . TYR A 1 98 ? -14.315 -1.405 9.913 1.00 93.88 98 TYR A N 1
ATOM 783 C CA . TYR A 1 98 ? -12.909 -1.366 10.320 1.00 93.88 98 TYR A CA 1
ATOM 784 C C . TYR A 1 98 ? -12.746 -1.348 11.860 1.00 93.88 98 TYR A C 1
ATOM 786 O O . TYR A 1 98 ? -13.473 -0.599 12.525 1.00 93.88 98 TYR A O 1
ATOM 794 N N . PRO A 1 99 ? -11.784 -2.098 12.444 1.00 91.81 99 PRO A N 1
ATOM 795 C CA . PRO A 1 99 ? -10.776 -2.960 11.803 1.00 91.81 99 PRO A CA 1
ATOM 796 C C . PRO A 1 99 ? -11.197 -4.429 11.613 1.00 91.81 99 PRO A C 1
ATOM 798 O O . PRO A 1 99 ? -10.373 -5.237 11.197 1.00 91.81 99 PRO A O 1
ATOM 801 N N . GLU A 1 100 ? -12.444 -4.800 11.923 1.00 91.38 100 GLU A N 1
ATOM 802 C CA . GLU A 1 100 ? -12.949 -6.176 11.757 1.00 91.38 100 GLU A CA 1
ATOM 803 C C . GLU A 1 100 ? -12.879 -6.618 10.292 1.00 91.38 100 GLU A C 1
ATOM 805 O O . GLU A 1 100 ? -12.440 -7.724 9.979 1.00 91.38 100 GLU A O 1
ATOM 810 N N . ILE A 1 101 ? -13.260 -5.712 9.389 1.00 93.69 101 ILE A N 1
ATOM 811 C CA . ILE A 1 101 ? -13.024 -5.862 7.957 1.00 93.69 101 ILE A CA 1
ATOM 812 C C . ILE A 1 101 ? -11.843 -4.994 7.574 1.00 93.69 101 IL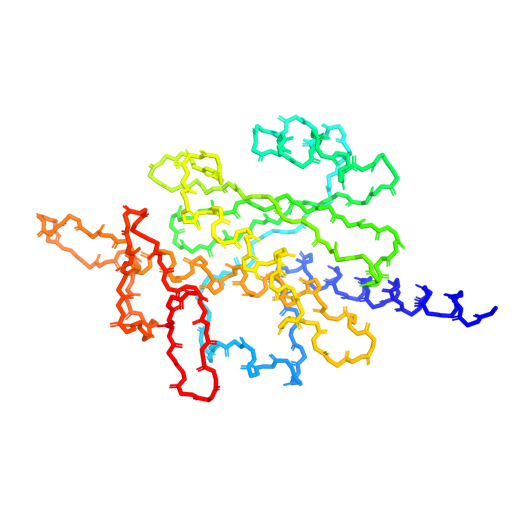E A C 1
ATOM 814 O O . ILE A 1 101 ? -11.842 -3.780 7.789 1.00 93.69 101 ILE A O 1
ATOM 818 N N . SER A 1 102 ? -10.838 -5.644 7.001 1.00 95.69 102 SER A N 1
ATOM 819 C CA . SER A 1 102 ? -9.631 -4.983 6.539 1.00 95.69 102 SER A CA 1
ATOM 820 C C . SER A 1 102 ? -9.899 -4.105 5.323 1.00 95.69 102 SER A C 1
ATOM 822 O O . SER A 1 102 ? -10.707 -4.492 4.475 1.00 95.69 102 SER A O 1
ATOM 824 N N . PRO A 1 103 ? -9.160 -2.999 5.179 1.00 97.44 103 PRO A N 1
ATOM 825 C CA . PRO A 1 103 ? -9.134 -2.265 3.928 1.00 97.44 103 PRO A CA 1
ATOM 826 C C . PRO A 1 103 ? -8.606 -3.150 2.790 1.00 97.44 103 PRO A C 1
ATOM 828 O O . PRO A 1 103 ? -7.750 -4.016 3.016 1.00 97.44 103 PRO A O 1
ATOM 831 N N . LEU A 1 104 ? -9.129 -2.927 1.586 1.00 97.62 104 LEU A N 1
ATOM 832 C CA . LEU A 1 104 ? -8.761 -3.641 0.367 1.00 97.62 104 LEU A CA 1
ATOM 833 C C . LEU A 1 104 ? -8.097 -2.676 -0.616 1.00 97.62 104 LEU A C 1
ATOM 835 O O . LEU A 1 104 ? -8.611 -1.583 -0.835 1.00 97.62 104 LEU A O 1
ATOM 839 N N . PHE A 1 105 ? -6.975 -3.089 -1.197 1.00 98.38 105 PHE A N 1
ATOM 840 C CA . PHE A 1 105 ? -6.137 -2.286 -2.084 1.00 98.38 105 PHE A CA 1
ATOM 841 C C . PHE A 1 105 ? -6.137 -2.862 -3.502 1.00 98.38 105 PHE A C 1
ATOM 843 O O . PHE A 1 105 ? -5.931 -4.063 -3.674 1.00 98.38 105 PHE A O 1
ATOM 850 N N . SER A 1 106 ? -6.281 -2.006 -4.509 1.00 98.12 106 SER A N 1
ATOM 851 C CA . SER A 1 106 ? -6.070 -2.345 -5.924 1.00 98.12 106 SER A CA 1
ATOM 852 C C . SER A 1 106 ? -5.033 -1.410 -6.526 1.00 98.12 106 SER A C 1
ATOM 854 O O . SER A 1 106 ? -5.093 -0.200 -6.295 1.00 98.12 106 SER A O 1
ATOM 856 N N . LEU A 1 107 ? -4.072 -1.959 -7.268 1.00 98.38 107 LEU A N 1
ATOM 857 C CA . LEU A 1 107 ? -2.836 -1.261 -7.614 1.00 98.38 107 LEU A CA 1
ATOM 858 C C . LEU A 1 107 ? -2.702 -0.981 -9.109 1.00 98.38 107 LEU A C 1
ATOM 860 O O . LEU A 1 107 ? -2.952 -1.845 -9.954 1.00 98.38 107 LEU A O 1
ATOM 864 N N . CYS A 1 108 ? -2.197 0.212 -9.418 1.00 98.06 108 CYS A N 1
ATOM 865 C CA . CYS A 1 108 ? -1.752 0.594 -10.749 1.00 98.06 108 CYS A CA 1
ATOM 866 C C . CYS A 1 108 ? -0.415 1.337 -10.676 1.00 98.06 108 CYS A C 1
ATOM 868 O O . CYS A 1 108 ? -0.293 2.358 -10.001 1.00 98.06 108 CYS A O 1
ATOM 870 N N . LEU A 1 109 ? 0.605 0.820 -11.354 1.00 98.31 109 LEU A N 1
ATOM 871 C CA . LEU A 1 109 ? 1.928 1.420 -11.439 1.00 98.31 109 LEU A CA 1
ATOM 872 C C . LEU A 1 109 ? 2.089 2.137 -12.779 1.00 98.31 109 LEU A C 1
ATOM 874 O O . LEU A 1 109 ? 2.019 1.514 -13.836 1.00 98.31 109 LEU A O 1
ATOM 878 N N . SER A 1 110 ? 2.392 3.429 -12.716 1.00 97.56 110 SER A N 1
ATOM 879 C CA . SER A 1 110 ? 2.848 4.230 -13.847 1.00 97.56 110 SER A CA 1
ATOM 880 C C . SER A 1 110 ? 4.370 4.355 -13.785 1.00 97.56 110 SER A C 1
ATOM 882 O O . SER A 1 110 ? 4.909 5.248 -13.126 1.00 97.56 110 SER A O 1
ATOM 884 N N . TRP A 1 111 ? 5.063 3.438 -14.459 1.00 95.00 111 TRP A N 1
ATOM 885 C CA . TRP A 1 111 ? 6.513 3.454 -14.655 1.00 95.00 111 TRP A CA 1
ATOM 886 C C . TRP A 1 111 ? 6.869 2.571 -15.854 1.00 95.00 111 TRP A C 1
ATOM 888 O O . TRP A 1 111 ? 6.580 1.375 -15.850 1.00 95.00 111 TRP A O 1
ATOM 898 N N . LYS A 1 112 ? 7.500 3.153 -16.886 1.00 90.12 112 LYS A N 1
ATOM 899 C CA . LYS A 1 112 ? 7.754 2.482 -18.181 1.00 90.12 112 LYS A CA 1
ATOM 900 C C . LYS A 1 112 ? 6.466 1.914 -18.805 1.00 90.12 112 LYS A C 1
ATOM 902 O O . LYS A 1 112 ? 6.427 0.772 -19.265 1.00 90.12 112 LYS A O 1
ATOM 907 N N . GLY A 1 113 ? 5.413 2.730 -18.783 1.00 92.81 113 GLY A N 1
ATOM 908 C CA . GLY A 1 113 ? 4.046 2.344 -19.127 1.00 92.81 113 GLY A CA 1
ATOM 909 C C . GLY A 1 113 ? 3.164 2.163 -17.893 1.00 92.81 113 GLY A C 1
ATOM 910 O O . GLY A 1 113 ? 3.622 2.292 -16.756 1.00 92.81 113 GLY A O 1
ATOM 911 N N . GLU A 1 114 ? 1.888 1.887 -18.136 1.00 95.38 114 GLU A N 1
ATOM 912 C CA . GLU A 1 114 ? 0.896 1.639 -17.093 1.00 95.38 114 GLU A CA 1
ATOM 913 C C . GLU A 1 114 ? 0.685 0.131 -16.926 1.00 95.38 114 GLU A C 1
ATOM 915 O O . GLU A 1 114 ? 0.448 -0.592 -17.897 1.00 95.38 114 GLU A O 1
ATOM 920 N N . ARG A 1 115 ? 0.807 -0.362 -15.692 1.00 96.12 115 ARG A N 1
ATOM 921 C CA . ARG A 1 115 ? 0.631 -1.777 -15.346 1.00 96.12 115 ARG A CA 1
ATOM 922 C C . ARG A 1 115 ? -0.257 -1.904 -14.119 1.00 96.12 115 ARG A C 1
ATO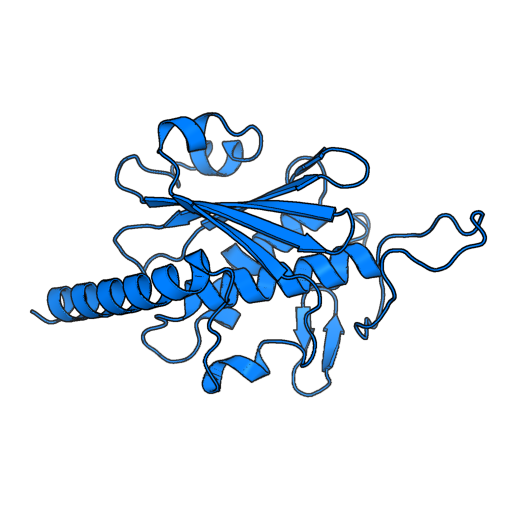M 924 O O . ARG A 1 115 ? -0.187 -1.088 -13.211 1.00 96.12 115 ARG A O 1
ATOM 931 N N . SER A 1 116 ? -1.040 -2.971 -14.052 1.00 95.50 116 SER A N 1
ATOM 932 C CA . SER A 1 116 ? -1.870 -3.303 -12.887 1.00 95.50 116 SER A CA 1
ATOM 933 C C . SER A 1 116 ? -1.723 -4.776 -12.513 1.00 95.50 116 SER A C 1
ATOM 935 O O . SER A 1 116 ? -1.114 -5.546 -13.258 1.00 95.50 116 SER A O 1
ATOM 937 N N . GLY A 1 117 ? -2.355 -5.211 -11.417 1.00 91.62 117 GLY A N 1
ATOM 938 C CA . GLY A 1 117 ? -2.435 -6.633 -11.050 1.00 91.62 117 GLY A CA 1
ATOM 939 C C . GLY A 1 117 ? -3.078 -7.532 -12.121 1.00 91.62 117 GLY A C 1
ATOM 940 O O . GLY A 1 117 ? -3.004 -8.758 -12.038 1.00 91.62 117 GLY A O 1
ATOM 941 N N . ARG A 1 118 ? -3.693 -6.965 -13.169 1.00 89.75 118 ARG A N 1
ATOM 942 C CA . ARG A 1 118 ? -4.198 -7.718 -14.332 1.00 89.75 118 ARG A CA 1
ATOM 943 C C . ARG A 1 118 ? -3.113 -8.027 -15.362 1.00 89.75 118 ARG A C 1
ATOM 945 O O . ARG A 1 118 ? -3.189 -9.068 -16.003 1.00 89.75 118 ARG A O 1
ATOM 952 N N . THR A 1 119 ? -2.142 -7.133 -15.523 1.00 93.50 119 THR A N 1
ATOM 953 C CA . THR A 1 119 ? -1.109 -7.204 -16.570 1.00 93.50 119 THR A CA 1
ATOM 954 C C . THR A 1 119 ? 0.264 -7.592 -16.028 1.00 93.50 119 THR A C 1
ATOM 956 O O . THR A 1 119 ? 1.129 -7.971 -16.808 1.00 93.50 119 THR A O 1
ATOM 959 N N . ASP A 1 120 ? 0.478 -7.479 -14.716 1.00 95.50 120 ASP A N 1
ATOM 960 C CA . ASP A 1 120 ? 1.746 -7.778 -14.058 1.00 95.50 120 ASP A CA 1
ATOM 961 C C . ASP A 1 120 ? 1.515 -8.636 -12.806 1.00 95.50 120 ASP A C 1
ATOM 963 O O . ASP A 1 120 ? 0.886 -8.210 -11.830 1.00 95.50 120 ASP A O 1
ATOM 967 N N . ASP A 1 121 ? 2.044 -9.860 -12.827 1.00 96.50 121 ASP A N 1
ATOM 968 C CA . ASP A 1 121 ? 1.926 -10.805 -11.715 1.00 96.50 121 ASP A CA 1
ATOM 969 C C . ASP A 1 121 ? 2.622 -10.306 -10.441 1.00 96.50 121 ASP A C 1
ATOM 971 O O . ASP A 1 121 ? 2.202 -10.659 -9.337 1.00 96.50 121 ASP A O 1
ATOM 975 N N . ASN A 1 122 ? 3.644 -9.451 -10.552 1.00 97.25 122 ASN A N 1
ATOM 976 C CA . ASN A 1 122 ? 4.291 -8.871 -9.379 1.00 97.25 122 ASN A CA 1
ATOM 977 C C . ASN A 1 122 ? 3.402 -7.825 -8.707 1.00 97.25 122 ASN A C 1
ATOM 979 O O . ASN A 1 122 ? 3.379 -7.772 -7.481 1.00 97.25 122 ASN A O 1
ATOM 983 N N . LEU A 1 123 ? 2.618 -7.047 -9.463 1.00 97.25 123 LEU A N 1
ATOM 984 C CA . LEU A 1 123 ? 1.630 -6.136 -8.869 1.00 97.25 123 LEU A CA 1
ATOM 985 C C . LEU A 1 123 ? 0.501 -6.910 -8.183 1.00 97.25 123 LEU A C 1
ATOM 987 O O . LEU A 1 123 ? 0.101 -6.544 -7.080 1.00 97.25 123 LEU A O 1
ATOM 991 N N . ARG A 1 124 ? 0.061 -8.034 -8.762 1.00 96.88 124 ARG A N 1
ATOM 992 C CA . ARG A 1 124 ? -0.898 -8.941 -8.106 1.00 96.88 124 ARG A CA 1
ATOM 993 C C . ARG A 1 124 ? -0.324 -9.559 -6.826 1.00 96.88 124 ARG A C 1
ATOM 995 O O . ARG A 1 124 ? -1.027 -9.728 -5.827 1.00 96.88 124 ARG A O 1
ATOM 1002 N N . ALA A 1 125 ? 0.966 -9.891 -6.827 1.00 97.69 125 ALA A N 1
ATOM 1003 C CA . ALA A 1 125 ? 1.652 -10.350 -5.625 1.00 97.69 125 ALA A CA 1
ATOM 1004 C C . ALA A 1 125 ? 1.733 -9.236 -4.564 1.00 97.69 125 ALA A C 1
ATOM 1006 O O . ALA A 1 125 ? 1.455 -9.505 -3.400 1.00 97.69 125 ALA A O 1
ATOM 1007 N N . MET A 1 126 ? 2.006 -7.983 -4.948 1.00 98.12 126 MET A N 1
ATOM 1008 C CA . MET A 1 126 ? 1.965 -6.831 -4.033 1.00 98.12 126 MET A CA 1
ATOM 1009 C C . MET A 1 126 ? 0.567 -6.599 -3.444 1.00 98.12 126 MET A C 1
ATOM 1011 O O . MET A 1 126 ? 0.448 -6.364 -2.243 1.00 98.12 126 MET A O 1
ATOM 1015 N N . GLU A 1 127 ? -0.495 -6.720 -4.247 1.00 97.81 127 GLU A N 1
ATOM 1016 C CA . GLU A 1 127 ? -1.883 -6.708 -3.755 1.00 97.81 127 GLU A CA 1
ATOM 1017 C C . GLU A 1 127 ? -2.105 -7.808 -2.710 1.00 97.81 127 GLU A C 1
ATOM 1019 O O . GLU A 1 127 ? -2.701 -7.570 -1.661 1.00 97.81 127 GLU A O 1
ATOM 1024 N N . SER A 1 128 ? -1.574 -9.008 -2.950 1.00 97.31 128 SER A N 1
ATOM 1025 C CA . SER A 1 128 ? -1.692 -10.135 -2.018 1.00 97.31 128 SER A CA 1
ATOM 1026 C C . SER A 1 128 ? -0.952 -9.885 -0.695 1.00 97.31 128 SER A C 1
ATOM 1028 O O . SER A 1 128 ? -1.485 -10.210 0.368 1.00 97.31 128 SER A O 1
ATOM 1030 N N . GLU A 1 129 ? 0.226 -9.251 -0.732 1.00 97.94 129 GLU A N 1
ATOM 1031 C CA . GLU A 1 129 ? 0.993 -8.841 0.461 1.00 97.94 129 GLU A CA 1
ATOM 1032 C C . GLU A 1 129 ? 0.196 -7.941 1.403 1.00 97.94 129 GLU A C 1
ATOM 1034 O O . GLU A 1 129 ? 0.267 -8.109 2.621 1.00 97.94 129 GLU A O 1
ATOM 1039 N N . VAL A 1 130 ? -0.596 -7.015 0.861 1.00 97.62 130 VAL A N 1
ATOM 1040 C CA . VAL A 1 130 ? -1.378 -6.083 1.685 1.00 97.62 130 VAL A CA 1
ATOM 1041 C C . VAL A 1 130 ? -2.784 -6.595 1.996 1.00 97.62 130 VAL A C 1
ATOM 1043 O O . VAL A 1 130 ? -3.280 -6.346 3.093 1.00 97.62 130 VAL A O 1
ATOM 1046 N N . ASN A 1 131 ? -3.426 -7.336 1.091 1.00 97.38 131 ASN A N 1
ATOM 1047 C CA . ASN A 1 131 ? -4.828 -7.748 1.234 1.00 97.38 131 ASN A CA 1
ATOM 1048 C C . ASN A 1 131 ? -4.996 -9.120 1.897 1.00 97.38 131 ASN A C 1
ATOM 1050 O O . ASN A 1 131 ? -5.874 -9.300 2.746 1.00 97.38 131 ASN A O 1
ATOM 1054 N N . VAL A 1 132 ? -4.173 -10.097 1.503 1.00 96.81 132 VAL A N 1
ATOM 1055 C CA . VAL A 1 132 ? -4.291 -11.497 1.944 1.00 96.81 132 VAL A CA 1
ATOM 1056 C C . VAL A 1 132 ? -3.458 -11.723 3.201 1.00 96.81 132 VAL A C 1
ATOM 1058 O O . VAL A 1 132 ? -3.972 -12.222 4.201 1.00 96.81 132 VAL A O 1
ATOM 1061 N N . PHE A 1 133 ? -2.202 -11.269 3.203 1.00 96.12 133 PHE A N 1
ATOM 1062 C CA . PHE A 1 133 ? -1.278 -11.424 4.337 1.00 96.12 133 PHE A CA 1
ATOM 1063 C C . PHE A 1 133 ? -1.420 -10.330 5.410 1.00 96.12 133 PHE A C 1
ATOM 1065 O O . PHE A 1 133 ? -0.569 -10.171 6.283 1.00 96.12 133 PHE A O 1
ATOM 1072 N N . LYS A 1 134 ? -2.554 -9.622 5.416 1.00 93.69 134 LYS A N 1
ATOM 1073 C CA . LYS A 1 134 ? -2.911 -8.552 6.363 1.00 93.69 134 LYS A CA 1
ATOM 1074 C C . LYS A 1 134 ? -2.762 -8.909 7.847 1.00 93.69 134 LYS A C 1
ATOM 1076 O O . LYS A 1 134 ? -2.539 -8.021 8.663 1.00 93.69 134 LYS A O 1
ATOM 1081 N N . ASN A 1 135 ? -2.876 -10.188 8.211 1.00 94.06 135 ASN A N 1
ATOM 1082 C CA . ASN A 1 135 ? -2.736 -10.634 9.600 1.00 94.06 135 ASN A CA 1
ATOM 1083 C C . ASN A 1 135 ? -1.314 -10.384 10.131 1.00 94.06 135 ASN A C 1
ATOM 1085 O O . ASN A 1 135 ? -1.151 -10.093 11.311 1.00 94.06 135 ASN A O 1
ATOM 1089 N N . GLU A 1 136 ? -0.301 -10.411 9.257 1.00 94.81 136 GLU A N 1
ATOM 1090 C CA . GLU A 1 136 ? 1.082 -10.039 9.593 1.00 94.81 136 GLU A CA 1
ATOM 1091 C C . GLU A 1 136 ? 1.226 -8.529 9.866 1.00 94.81 136 GLU A C 1
ATOM 1093 O O . GLU A 1 136 ? 2.218 -8.094 10.440 1.00 94.81 136 GLU A O 1
ATOM 1098 N N . LEU A 1 137 ? 0.238 -7.719 9.469 1.00 95.38 137 LEU A N 1
ATOM 1099 C CA . LEU A 1 137 ? 0.242 -6.253 9.549 1.00 95.38 137 LEU A CA 1
ATOM 1100 C C . LEU A 1 137 ? -0.711 -5.702 10.613 1.00 95.38 137 LEU A C 1
ATOM 1102 O O . LEU A 1 137 ? -0.773 -4.491 10.816 1.00 95.38 137 LEU A O 1
ATOM 1106 N N . GLN A 1 138 ? -1.470 -6.561 11.294 1.00 91.25 138 GLN A N 1
ATOM 1107 C CA . GLN A 1 138 ? -2.523 -6.127 12.209 1.00 91.25 138 GLN A CA 1
ATOM 1108 C C . GLN A 1 138 ? -1.972 -5.376 13.432 1.00 91.25 138 GLN A C 1
ATOM 1110 O O . GLN A 1 138 ? -2.643 -4.489 13.958 1.00 91.25 138 GLN A O 1
ATOM 1115 N N . GLY A 1 139 ? -0.744 -5.687 13.858 1.00 88.81 139 GLY A N 1
ATOM 1116 C CA . GLY A 1 139 ? -0.152 -5.116 15.066 1.00 88.81 139 GLY A CA 1
ATOM 1117 C C . GLY A 1 139 ? -0.891 -5.555 16.342 1.00 88.81 139 GLY A C 1
ATOM 1118 O O . GLY A 1 139 ? -1.585 -6.578 16.344 1.00 88.81 139 GLY A O 1
ATOM 1119 N N . PRO A 1 140 ? -0.758 -4.810 17.453 1.00 88.88 140 PRO A N 1
ATOM 1120 C CA . PRO A 1 140 ? -1.414 -5.157 18.708 1.00 88.88 140 PRO A CA 1
ATOM 1121 C C . PRO A 1 140 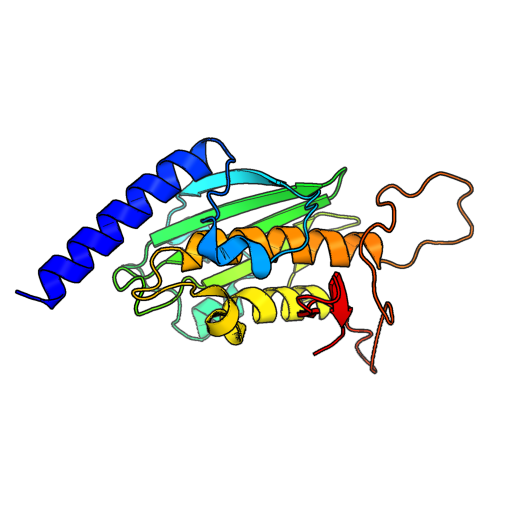? -2.938 -5.058 18.592 1.00 88.88 140 PRO A C 1
ATOM 1123 O O . PRO A 1 140 ? -3.493 -4.184 17.915 1.00 88.88 140 PRO A O 1
ATOM 1126 N N . ARG A 1 141 ? -3.647 -5.945 19.301 1.00 88.00 141 ARG A N 1
ATOM 1127 C CA . ARG A 1 141 ? -5.113 -5.885 19.382 1.00 88.00 141 ARG A CA 1
ATOM 1128 C C . ARG A 1 141 ? -5.540 -4.532 19.971 1.00 88.00 141 ARG A C 1
ATOM 1130 O O . ARG A 1 141 ? -4.945 -4.093 20.952 1.00 88.00 141 ARG A O 1
ATOM 1137 N N . PRO A 1 142 ? -6.578 -3.881 19.418 1.00 86.12 142 PRO A N 1
ATOM 1138 C CA . PRO A 1 142 ? -7.583 -4.413 18.484 1.00 86.12 142 PRO A CA 1
ATOM 1139 C C . PRO A 1 142 ? -7.255 -4.252 16.983 1.00 86.12 142 PRO A C 1
ATOM 1141 O O . PRO A 1 142 ? -8.139 -4.442 16.153 1.00 86.12 142 PRO A O 1
ATOM 1144 N N . GLY A 1 143 ? -6.021 -3.907 16.610 1.00 90.81 143 GLY A N 1
ATOM 1145 C CA . GLY A 1 143 ? -5.600 -3.829 15.207 1.00 90.81 143 GLY A CA 1
ATOM 1146 C C . GLY A 1 143 ? -5.909 -2.502 14.515 1.00 90.81 143 GLY A C 1
ATOM 1147 O O . GLY A 1 143 ? -6.087 -2.448 13.302 1.00 90.81 143 GLY A O 1
ATOM 1148 N N . HIS A 1 144 ? -5.994 -1.408 15.277 1.00 92.88 144 HIS A N 1
ATOM 1149 C CA . HIS A 1 144 ? -6.307 -0.088 14.724 1.00 92.88 144 HIS A CA 1
ATOM 1150 C C . HIS A 1 144 ? -5.253 0.441 13.744 1.00 92.88 144 HIS A C 1
ATOM 1152 O O . HIS A 1 144 ? -5.593 1.314 12.957 1.00 92.88 144 HIS A O 1
ATOM 1158 N N . GLN A 1 145 ? -4.017 -0.067 13.764 1.00 93.81 145 GLN A N 1
ATOM 1159 C CA . GLN A 1 145 ? -2.909 0.362 12.891 1.00 93.81 145 GLN A CA 1
ATOM 1160 C C . GLN A 1 145 ? -2.828 -0.419 11.568 1.00 93.81 145 GLN A C 1
ATOM 1162 O O . GLN A 1 145 ? -1.882 -0.244 10.808 1.00 93.81 145 GLN A O 1
ATOM 1167 N N . LEU A 1 146 ? -3.805 -1.284 11.269 1.00 97.19 146 LEU A N 1
ATOM 1168 C CA . LEU A 1 146 ? -3.752 -2.129 10.077 1.00 97.19 146 LEU A CA 1
ATOM 1169 C C . LEU A 1 146 ? -3.627 -1.310 8.780 1.00 97.19 146 LEU A C 1
ATOM 1171 O O . LEU A 1 146 ? -2.782 -1.630 7.950 1.00 97.19 146 LEU A O 1
ATOM 1175 N N . LEU A 1 147 ? -4.416 -0.241 8.626 1.00 97.81 147 LEU A N 1
ATOM 1176 C CA . LEU A 1 147 ? -4.387 0.594 7.420 1.00 97.81 147 LEU A CA 1
ATOM 1177 C C . LEU A 1 147 ? -2.998 1.203 7.169 1.00 97.81 147 LEU A C 1
ATOM 1179 O O . LEU A 1 147 ? -2.460 1.104 6.068 1.00 97.81 147 LEU A O 1
ATOM 1183 N N . THR A 1 148 ? -2.403 1.826 8.184 1.00 97.75 148 THR A N 1
ATOM 1184 C CA . THR A 1 148 ? -1.100 2.491 8.055 1.00 97.75 148 THR A CA 1
ATOM 1185 C C . THR A 1 148 ? 0.018 1.479 7.846 1.00 97.75 148 THR A C 1
ATOM 1187 O O . THR A 1 148 ? 0.911 1.715 7.033 1.00 97.75 148 THR A O 1
ATOM 1190 N N . ASN A 1 149 ? -0.081 0.304 8.472 1.00 98.12 149 ASN A N 1
ATOM 1191 C CA . ASN A 1 149 ? 0.841 -0.801 8.241 1.00 98.12 149 ASN A CA 1
ATOM 1192 C C . ASN A 1 149 ? 0.723 -1.389 6.821 1.00 98.12 149 ASN A C 1
ATOM 1194 O O . ASN A 1 149 ? 1.741 -1.758 6.237 1.00 98.12 149 ASN A O 1
ATOM 1198 N N . GLN A 1 150 ? -0.478 -1.447 6.234 1.00 98.50 150 GLN A N 1
ATOM 1199 C CA . GLN A 1 150 ? -0.673 -1.831 4.828 1.00 98.50 150 GLN A CA 1
ATOM 1200 C C . GLN A 1 150 ? -0.035 -0.815 3.871 1.00 98.50 150 GLN A C 1
ATOM 1202 O O . GLN A 1 150 ? 0.682 -1.216 2.956 1.00 98.50 150 GLN A O 1
ATOM 1207 N N . ILE A 1 151 ? -0.213 0.489 4.108 1.00 98.50 151 ILE A N 1
ATOM 1208 C CA . ILE A 1 151 ? 0.424 1.540 3.293 1.00 98.50 151 ILE A CA 1
ATOM 1209 C C . ILE A 1 151 ? 1.956 1.483 3.435 1.00 98.50 151 ILE A C 1
ATOM 1211 O O . ILE A 1 151 ? 2.672 1.548 2.438 1.00 98.50 151 ILE A O 1
ATOM 1215 N N . ALA A 1 152 ? 2.481 1.281 4.647 1.00 98.31 152 ALA A N 1
ATOM 1216 C CA . ALA A 1 152 ? 3.917 1.101 4.866 1.00 98.31 152 ALA A CA 1
ATOM 1217 C C . ALA A 1 152 ? 4.459 -0.150 4.150 1.00 98.31 152 ALA A C 1
ATOM 1219 O O . ALA A 1 152 ? 5.495 -0.082 3.486 1.00 98.31 152 ALA A O 1
ATOM 1220 N N . ARG A 1 153 ? 3.738 -1.283 4.214 1.00 98.38 153 ARG A N 1
ATOM 1221 C CA . ARG A 1 153 ? 4.074 -2.506 3.463 1.00 98.38 153 ARG A CA 1
ATOM 1222 C C . ARG A 1 153 ? 4.111 -2.232 1.964 1.00 98.38 153 ARG A C 1
ATOM 1224 O O . ARG A 1 153 ? 5.022 -2.704 1.297 1.00 98.38 153 ARG A O 1
ATOM 1231 N N . LEU A 1 154 ? 3.175 -1.443 1.450 1.00 98.38 154 LEU A N 1
ATOM 1232 C CA . LEU A 1 154 ? 3.113 -1.072 0.042 1.00 98.38 154 LEU A CA 1
ATOM 1233 C C . LEU A 1 154 ? 4.334 -0.251 -0.404 1.00 98.38 154 LEU A C 1
ATOM 1235 O O . LEU A 1 154 ? 4.897 -0.542 -1.458 1.00 98.38 154 LEU A O 1
ATOM 1239 N N . CYS A 1 155 ? 4.811 0.692 0.417 1.00 98.50 155 CYS A N 1
ATOM 1240 C CA . CYS A 1 155 ? 6.074 1.399 0.166 1.00 98.50 155 CYS A CA 1
ATOM 1241 C C . CYS A 1 155 ? 7.271 0.436 0.110 1.00 98.50 155 CYS A C 1
ATOM 1243 O O . CYS A 1 155 ? 8.111 0.536 -0.783 1.00 98.50 155 CYS A O 1
ATOM 1245 N N . VAL A 1 156 ? 7.337 -0.531 1.031 1.00 98.25 156 VAL A N 1
ATOM 1246 C CA . VAL A 1 156 ? 8.390 -1.562 1.035 1.00 98.25 156 VAL A CA 1
ATOM 1247 C C . VAL A 1 156 ? 8.312 -2.436 -0.217 1.00 98.25 156 VAL A C 1
ATOM 1249 O O . VAL A 1 156 ? 9.333 -2.724 -0.838 1.00 98.25 156 VAL A O 1
ATOM 1252 N N . CYS A 1 157 ? 7.109 -2.850 -0.605 1.00 98.19 157 CYS A N 1
ATOM 1253 C CA . CYS A 1 157 ? 6.885 -3.638 -1.806 1.00 98.19 157 CYS A CA 1
ATOM 1254 C C . CYS A 1 157 ? 7.296 -2.874 -3.070 1.00 98.19 157 CYS A C 1
ATOM 1256 O O . CYS A 1 157 ? 7.945 -3.465 -3.929 1.00 98.19 157 CYS A O 1
ATOM 1258 N N . LEU A 1 158 ? 6.990 -1.574 -3.170 1.00 98.44 158 LEU A N 1
ATOM 1259 C CA . LEU A 1 158 ? 7.430 -0.743 -4.293 1.00 98.44 158 LEU A CA 1
ATOM 1260 C C . LEU A 1 158 ? 8.960 -0.621 -4.341 1.00 98.44 158 LEU A C 1
ATOM 1262 O O . LEU A 1 158 ? 9.543 -0.756 -5.415 1.00 98.44 158 LEU A O 1
ATOM 1266 N N . ASP A 1 159 ? 9.619 -0.447 -3.191 1.00 97.88 159 ASP A N 1
ATOM 1267 C CA . ASP A 1 159 ? 11.083 -0.452 -3.123 1.00 97.88 159 ASP A CA 1
ATOM 1268 C C . ASP A 1 159 ? 11.665 -1.752 -3.689 1.00 97.88 159 ASP A C 1
ATOM 1270 O O . ASP A 1 159 ? 12.494 -1.720 -4.596 1.00 97.88 159 ASP A O 1
ATOM 1274 N N . VAL A 1 160 ? 11.200 -2.902 -3.193 1.00 97.50 160 VAL A N 1
ATOM 1275 C CA . VAL A 1 160 ? 11.659 -4.212 -3.676 1.00 97.50 160 VAL A CA 1
ATOM 1276 C C . VAL A 1 160 ? 11.350 -4.377 -5.161 1.00 97.50 160 VAL A C 1
ATOM 1278 O O . VAL A 1 160 ? 12.198 -4.866 -5.908 1.00 97.50 160 VAL A O 1
ATOM 1281 N N . TYR A 1 161 ? 10.162 -3.957 -5.606 1.00 97.12 161 TYR A N 1
ATOM 1282 C CA . TYR A 1 161 ? 9.746 -4.057 -7.000 1.00 97.12 161 TYR A CA 1
ATOM 1283 C C . TYR A 1 161 ? 10.746 -3.360 -7.928 1.00 97.12 161 TYR A C 1
ATOM 1285 O O . TYR A 1 161 ? 11.251 -3.986 -8.864 1.00 97.12 161 TYR A O 1
ATOM 1293 N N . LEU A 1 162 ? 11.068 -2.100 -7.626 1.00 95.75 162 LEU A N 1
ATOM 1294 C CA . LEU A 1 162 ? 11.931 -1.253 -8.445 1.00 95.75 162 LEU A CA 1
ATOM 1295 C C . LEU A 1 162 ? 13.401 -1.687 -8.386 1.00 95.75 162 LEU A C 1
ATOM 1297 O O . LEU A 1 162 ? 14.073 -1.737 -9.412 1.00 95.75 162 LEU A O 1
ATOM 1301 N N . GLU A 1 163 ? 13.900 -2.069 -7.209 1.00 94.44 163 GLU A N 1
ATOM 1302 C CA . GLU A 1 163 ? 15.302 -2.478 -7.020 1.00 94.44 163 GLU A CA 1
ATOM 1303 C C . GLU A 1 163 ? 15.634 -3.829 -7.668 1.00 94.44 163 GLU A C 1
ATOM 1305 O O . GLU A 1 163 ? 16.768 -4.089 -8.094 1.00 94.44 163 GLU A O 1
ATOM 1310 N N . THR A 1 164 ? 14.643 -4.716 -7.738 1.00 92.94 164 THR A N 1
ATOM 1311 C CA . THR A 1 164 ? 14.788 -6.049 -8.334 1.00 92.94 164 THR A CA 1
ATOM 1312 C C . THR A 1 164 ? 14.374 -6.094 -9.800 1.00 92.94 164 THR A C 1
ATOM 1314 O O . THR A 1 164 ? 14.433 -7.166 -10.405 1.00 92.94 164 THR A O 1
ATOM 1317 N N . GLU A 1 165 ? 13.940 -4.977 -10.393 1.00 89.06 165 GLU A N 1
ATOM 1318 C CA . GLU A 1 165 ? 13.696 -4.929 -11.834 1.00 89.06 165 GLU A CA 1
ATOM 1319 C C . GLU A 1 165 ? 15.010 -5.164 -12.587 1.00 89.06 165 GLU A C 1
ATOM 1321 O O . GLU A 1 165 ? 16.079 -4.690 -12.189 1.00 89.06 165 GLU A O 1
ATOM 1326 N N . GLY A 1 166 ? 14.937 -5.972 -13.648 1.00 73.31 166 GLY A N 1
ATOM 1327 C CA . GLY A 1 166 ? 16.076 -6.197 -14.528 1.00 73.31 166 GLY A CA 1
ATOM 1328 C C . GLY A 1 166 ? 16.496 -4.873 -15.155 1.00 73.31 166 GLY A C 1
ATOM 1329 O O . GLY A 1 166 ? 15.653 -4.134 -15.667 1.00 73.31 166 GLY A O 1
ATOM 1330 N N . GLN A 1 167 ? 17.785 -4.564 -15.085 1.00 64.94 167 GLN A N 1
ATOM 1331 C CA . GLN A 1 167 ? 18.342 -3.492 -15.890 1.00 64.94 167 GLN A CA 1
ATOM 1332 C C . GLN A 1 167 ? 18.689 -4.065 -17.262 1.00 64.94 167 GLN A C 1
ATOM 1334 O O . GLN A 1 167 ? 19.017 -5.246 -17.377 1.00 64.94 167 GLN A O 1
ATOM 1339 N N . ASP A 1 168 ? 18.590 -3.226 -18.283 1.00 60.16 168 ASP A N 1
ATOM 1340 C CA . ASP A 1 168 ? 19.279 -3.482 -19.534 1.00 60.16 168 ASP A CA 1
ATOM 1341 C C . ASP A 1 168 ? 20.752 -3.145 -19.269 1.00 60.16 168 ASP A C 1
ATOM 1343 O O . ASP A 1 168 ? 21.089 -1.979 -19.052 1.00 60.16 168 ASP A O 1
ATOM 1347 N N . ASP A 1 169 ? 21.610 -4.164 -19.168 1.00 59.88 169 ASP A N 1
ATOM 1348 C CA . ASP A 1 169 ? 23.039 -4.004 -18.840 1.00 59.88 169 ASP A CA 1
ATOM 1349 C C . ASP A 1 169 ? 23.811 -3.248 -19.950 1.00 59.88 169 ASP A C 1
ATOM 1351 O O . ASP A 1 169 ? 25.005 -2.996 -19.825 1.00 59.88 169 ASP A O 1
ATOM 1355 N N . SER A 1 170 ? 23.124 -2.866 -21.034 1.00 61.44 170 SER A N 1
ATOM 1356 C CA . SER A 1 170 ? 23.631 -2.078 -22.161 1.00 61.44 170 SER A CA 1
ATOM 1357 C C . SER A 1 170 ? 23.697 -0.564 -21.913 1.00 61.44 170 SER A C 1
ATOM 1359 O O . SER A 1 170 ? 24.320 0.147 -22.700 1.00 61.44 170 SER A O 1
ATOM 1361 N N . VAL A 1 171 ? 23.076 -0.047 -20.844 1.00 63.94 171 VAL A N 1
ATOM 1362 C CA . VAL A 1 171 ? 23.094 1.389 -20.520 1.00 63.94 171 VAL A CA 1
ATOM 1363 C C . VAL A 1 171 ? 24.136 1.665 -19.437 1.00 63.94 171 VAL A C 1
ATOM 1365 O O . VAL A 1 171 ? 23.904 1.400 -18.256 1.00 63.94 171 VAL A O 1
ATOM 1368 N N . GLU A 1 172 ? 25.278 2.235 -19.826 1.00 60.41 172 GLU A N 1
ATOM 1369 C CA . GLU A 1 172 ? 26.273 2.757 -18.883 1.00 60.41 172 GLU A CA 1
ATOM 1370 C C . GLU A 1 172 ? 25.687 3.956 -18.117 1.00 60.41 172 GLU A C 1
ATOM 1372 O O . GLU A 1 172 ? 25.506 5.048 -18.654 1.00 60.41 172 GLU A O 1
ATOM 1377 N N . GLY A 1 173 ? 25.346 3.753 -16.843 1.00 67.25 173 GLY A N 1
ATOM 1378 C CA . GLY A 1 173 ? 24.852 4.811 -15.967 1.00 67.25 173 GLY A CA 1
ATOM 1379 C C . GLY A 1 173 ? 24.392 4.297 -14.600 1.00 67.25 173 GLY A C 1
ATOM 1380 O O . GLY A 1 173 ? 24.087 3.109 -14.443 1.00 67.25 173 GLY A O 1
ATOM 1381 N N . PRO A 1 174 ? 24.339 5.168 -13.575 1.00 74.25 174 PRO A N 1
ATOM 1382 C CA . PRO A 1 174 ? 23.846 4.788 -12.258 1.00 74.25 174 PRO A CA 1
ATOM 1383 C C . PRO A 1 174 ? 22.381 4.342 -12.336 1.00 74.25 174 PRO A C 1
ATOM 1385 O O . PRO A 1 174 ? 21.565 4.924 -13.051 1.00 74.25 174 PRO A O 1
ATOM 1388 N N . ARG A 1 175 ? 22.038 3.300 -11.570 1.00 81.19 175 ARG A N 1
ATOM 1389 C CA . ARG A 1 175 ? 20.658 2.809 -11.481 1.00 81.19 175 ARG A CA 1
ATOM 1390 C C . ARG A 1 175 ? 19.752 3.907 -10.948 1.00 81.19 175 ARG A C 1
ATOM 1392 O O . ARG A 1 175 ? 20.017 4.431 -9.870 1.00 81.19 175 ARG A O 1
ATOM 1399 N N . GLU A 1 176 ? 18.635 4.149 -11.634 1.00 86.00 176 GLU A N 1
ATOM 1400 C CA . GLU A 1 176 ? 17.560 5.003 -11.108 1.00 86.00 176 GLU A CA 1
ATOM 1401 C C . GLU A 1 176 ? 17.118 4.525 -9.711 1.00 86.00 176 GLU A C 1
ATOM 1403 O O . GLU A 1 176 ? 16.884 5.326 -8.807 1.00 86.00 176 GLU A O 1
ATOM 1408 N N . PHE A 1 177 ? 17.087 3.202 -9.513 1.00 91.44 177 PHE A N 1
ATOM 1409 C CA . PHE A 1 177 ? 16.749 2.562 -8.244 1.00 91.44 177 PHE A CA 1
ATOM 1410 C C . PHE A 1 177 ? 17.906 1.674 -7.760 1.00 91.44 177 PHE A C 1
ATOM 1412 O O . PHE A 1 177 ? 18.011 0.510 -8.163 1.00 91.44 177 PHE A O 1
ATOM 1419 N N . PRO A 1 178 ? 18.803 2.202 -6.906 1.00 88.56 178 PRO A N 1
ATOM 1420 C CA . PRO A 1 178 ? 19.887 1.425 -6.313 1.00 88.56 178 PRO A CA 1
ATOM 1421 C C . PRO A 1 178 ? 19.355 0.277 -5.452 1.00 88.56 178 PRO A C 1
ATOM 1423 O O . PRO A 1 178 ? 18.389 0.458 -4.711 1.00 88.56 178 PRO A O 1
ATOM 1426 N N . ARG A 1 179 ? 20.012 -0.889 -5.528 1.00 88.75 179 ARG A N 1
ATOM 1427 C CA . ARG A 1 179 ? 19.686 -2.063 -4.707 1.00 88.75 179 ARG A CA 1
ATOM 1428 C C . ARG A 1 179 ? 20.191 -1.857 -3.286 1.00 88.75 179 ARG A C 1
ATOM 1430 O O . ARG A 1 179 ? 21.383 -1.989 -3.034 1.00 88.75 179 ARG A O 1
ATOM 1437 N N . GLU A 1 180 ? 19.277 -1.564 -2.376 1.00 89.44 180 GLU A N 1
ATOM 1438 C CA . GLU A 1 180 ? 19.550 -1.424 -0.948 1.00 89.44 180 GLU A CA 1
ATOM 1439 C C . GLU A 1 180 ? 18.942 -2.575 -0.140 1.00 89.44 180 GLU A C 1
ATOM 1441 O O . GLU A 1 180 ? 19.480 -2.953 0.900 1.00 89.44 180 GLU A O 1
ATOM 1446 N N . LYS A 1 181 ? 17.827 -3.160 -0.598 1.00 91.75 181 LYS A N 1
ATOM 1447 C CA . LYS A 1 181 ? 17.192 -4.282 0.098 1.00 91.75 181 LYS A CA 1
ATOM 1448 C C . LYS A 1 181 ? 17.979 -5.568 -0.129 1.00 91.75 181 LYS A C 1
ATOM 1450 O O . LYS A 1 181 ? 18.183 -6.005 -1.264 1.00 91.75 181 LYS A O 1
ATOM 1455 N N . MET A 1 182 ? 18.340 -6.241 0.961 1.00 92.50 182 MET A N 1
ATOM 1456 C CA . MET A 1 182 ? 18.967 -7.558 0.898 1.00 92.50 182 MET A CA 1
ATOM 1457 C C . MET A 1 182 ? 17.941 -8.601 0.440 1.00 92.50 182 MET A C 1
ATOM 1459 O O . MET A 1 182 ? 17.070 -8.996 1.207 1.00 92.50 182 MET A O 1
ATOM 1463 N N . CYS A 1 183 ? 18.037 -9.054 -0.808 1.00 92.19 183 CYS A N 1
ATOM 1464 C CA . CYS A 1 183 ? 17.171 -10.085 -1.382 1.00 92.19 183 CYS A CA 1
ATOM 1465 C C . CYS A 1 183 ? 17.986 -11.357 -1.635 1.00 92.19 183 CYS A C 1
ATOM 1467 O O . CYS A 1 183 ? 18.970 -11.301 -2.369 1.00 92.19 183 CYS A O 1
ATOM 1469 N N . LEU A 1 184 ? 17.563 -12.511 -1.101 1.00 87.75 184 LEU A N 1
ATOM 1470 C CA . LEU A 1 184 ? 18.284 -13.781 -1.321 1.00 87.75 184 LEU A CA 1
ATOM 1471 C C . LEU A 1 184 ? 18.325 -14.184 -2.803 1.00 87.75 184 LEU A C 1
ATOM 1473 O O . LEU A 1 184 ? 19.277 -14.794 -3.278 1.00 87.75 184 LEU A O 1
ATOM 1477 N N . ARG A 1 185 ? 17.252 -13.863 -3.529 1.00 89.06 185 ARG A N 1
ATOM 1478 C CA . ARG A 1 185 ? 17.094 -14.095 -4.964 1.00 89.06 185 ARG A CA 1
ATOM 1479 C C . ARG A 1 185 ? 16.130 -13.045 -5.510 1.00 89.06 185 ARG A C 1
ATOM 1481 O O . ARG A 1 185 ? 15.157 -12.727 -4.838 1.00 89.06 185 ARG A O 1
ATOM 1488 N N . THR A 1 186 ? 16.386 -12.513 -6.702 1.00 89.50 186 THR A N 1
ATOM 1489 C CA . THR A 1 186 ? 15.586 -11.415 -7.279 1.00 89.50 186 THR A CA 1
ATOM 1490 C C . THR A 1 186 ? 14.276 -11.873 -7.912 1.00 89.50 186 THR A C 1
ATOM 1492 O O . THR A 1 186 ? 13.311 -11.118 -7.882 1.00 89.50 186 THR A O 1
ATOM 1495 N N . VAL A 1 187 ? 14.234 -13.086 -8.475 1.00 92.19 187 VAL A N 1
ATOM 1496 C CA . VAL A 1 187 ? 13.028 -13.674 -9.082 1.00 92.19 187 VAL A CA 1
ATOM 1497 C C . VAL A 1 187 ? 12.935 -15.184 -8.854 1.00 92.19 187 VAL A C 1
ATOM 1499 O O . VAL A 1 187 ? 13.961 -15.871 -8.884 1.00 92.19 187 VAL A O 1
ATOM 1502 N N . ARG A 1 188 ? 11.725 -15.737 -8.704 1.00 92.69 188 ARG A N 1
ATOM 1503 C CA . ARG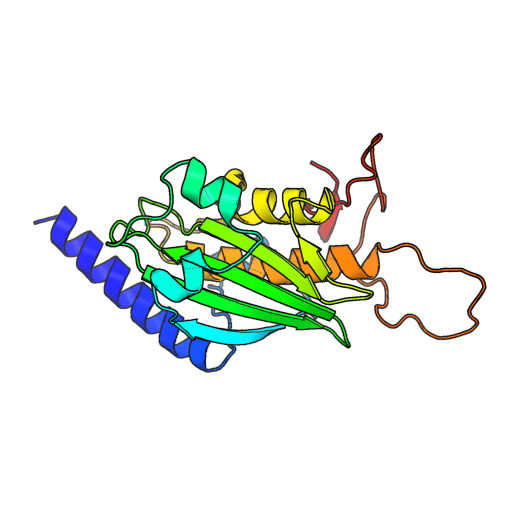 A 1 188 ? 11.467 -17.186 -8.561 1.00 92.69 188 ARG A CA 1
ATOM 1504 C C . ARG A 1 188 ? 10.273 -17.653 -9.401 1.00 92.69 188 ARG A C 1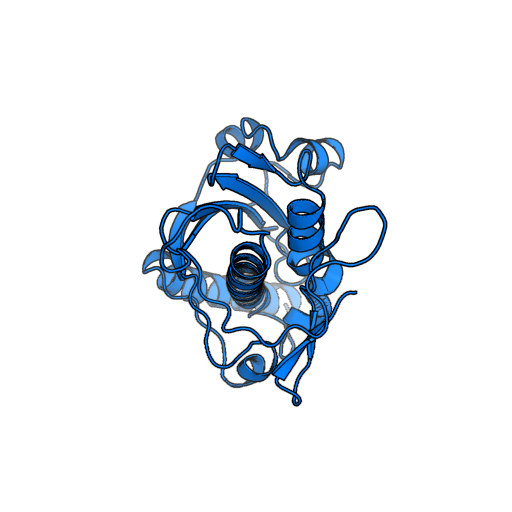
ATOM 1506 O O . ARG A 1 188 ? 9.274 -16.953 -9.528 1.00 92.69 188 ARG A O 1
ATOM 1513 N N . GLY A 1 189 ? 10.363 -18.890 -9.893 1.00 91.75 189 GLY A N 1
ATOM 1514 C CA . GLY A 1 189 ? 9.269 -19.590 -10.573 1.00 91.75 189 GLY A CA 1
ATOM 1515 C C . GLY A 1 189 ? 8.998 -19.103 -12.004 1.00 91.75 189 GLY A C 1
ATOM 1516 O O . GLY A 1 189 ? 9.665 -18.176 -12.468 1.00 91.75 189 GLY A O 1
ATOM 1517 N N . PRO A 1 190 ? 8.023 -19.719 -12.700 1.00 90.50 190 PRO A N 1
ATOM 1518 C CA . PRO A 1 190 ? 7.683 -19.381 -14.087 1.00 90.50 190 PRO A CA 1
ATOM 1519 C C . PRO A 1 190 ? 7.255 -17.919 -14.261 1.00 90.50 190 PRO A C 1
ATOM 1521 O O . PRO A 1 190 ? 7.689 -17.258 -15.198 1.00 90.50 190 PRO A O 1
ATOM 1524 N N . ASN A 1 191 ? 6.505 -17.384 -13.295 1.00 91.31 191 ASN A N 1
ATOM 1525 C CA . ASN A 1 191 ? 6.004 -16.004 -13.317 1.00 91.31 191 ASN A CA 1
ATOM 1526 C C . ASN A 1 191 ? 7.061 -14.976 -12.874 1.00 91.31 191 ASN A C 1
ATOM 1528 O O . ASN A 1 191 ? 6.758 -13.794 -12.746 1.00 91.31 191 ASN A O 1
ATOM 1532 N N . ARG A 1 192 ? 8.301 -15.422 -12.606 1.00 92.69 192 ARG A N 1
ATOM 1533 C CA . ARG A 1 192 ? 9.434 -14.578 -12.190 1.00 92.69 192 ARG A CA 1
ATOM 1534 C C . ARG A 1 192 ? 9.078 -13.639 -11.025 1.00 92.69 192 ARG A C 1
ATOM 1536 O O . ARG A 1 192 ? 9.453 -12.468 -11.036 1.00 92.69 192 ARG A O 1
ATOM 1543 N N . LEU A 1 193 ? 8.368 -14.167 -10.026 1.00 95.75 193 LEU A N 1
ATOM 1544 C CA . LEU A 1 193 ? 7.883 -13.396 -8.881 1.00 95.75 193 LEU A CA 1
ATOM 1545 C C . LEU A 1 193 ? 9.040 -12.835 -8.065 1.00 95.75 193 LEU A C 1
ATOM 1547 O O . LEU A 1 193 ? 10.022 -13.542 -7.849 1.00 95.75 193 LEU A O 1
ATOM 1551 N N . LYS A 1 194 ? 8.889 -11.606 -7.580 1.00 96.44 194 LYS A N 1
ATOM 1552 C CA . LYS A 1 194 ? 9.856 -10.898 -6.733 1.00 96.44 194 LYS A CA 1
ATOM 1553 C C . LYS A 1 194 ? 9.691 -11.248 -5.240 1.00 96.44 194 LYS A C 1
ATOM 1555 O O . LYS A 1 194 ? 8.618 -11.686 -4.813 1.00 96.44 194 LYS A O 1
ATOM 1560 N N . PRO A 1 195 ? 10.735 -11.065 -4.412 1.00 96.62 195 PRO A N 1
ATOM 1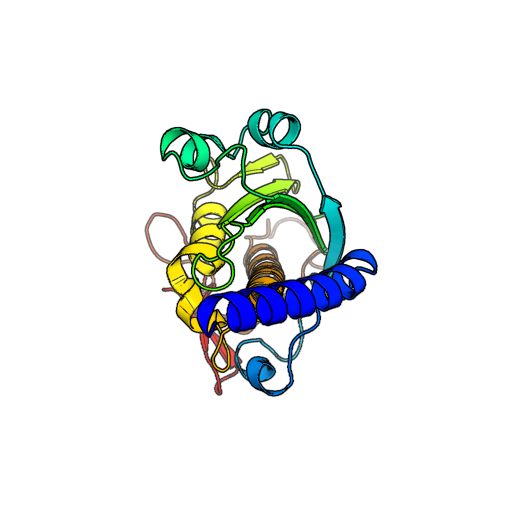561 C CA . PRO A 1 195 ? 10.725 -11.459 -3.002 1.00 96.62 195 PRO A CA 1
ATOM 1562 C C . PRO A 1 195 ? 10.103 -10.386 -2.090 1.00 96.62 195 PRO A C 1
ATOM 1564 O O . PRO A 1 195 ? 10.815 -9.593 -1.487 1.00 96.62 195 PRO A O 1
ATOM 1567 N N . PHE A 1 196 ? 8.780 -10.335 -1.943 1.00 97.25 196 PHE A N 1
ATOM 1568 C CA . PHE A 1 196 ? 8.146 -9.287 -1.122 1.00 97.25 196 PHE A CA 1
ATOM 1569 C C . PHE A 1 196 ? 8.094 -9.564 0.391 1.00 97.25 196 PHE A C 1
ATOM 1571 O O . PHE A 1 196 ? 7.878 -8.638 1.180 1.00 97.25 196 PHE A O 1
ATOM 1578 N N . LYS A 1 197 ? 8.334 -10.807 0.830 1.00 96.88 197 LYS A N 1
ATOM 1579 C CA . LYS A 1 197 ? 8.279 -11.170 2.252 1.00 96.88 197 LYS A CA 1
ATOM 1580 C C . LYS A 1 197 ? 9.536 -10.694 2.979 1.00 96.88 197 LYS A C 1
ATOM 1582 O O . LYS A 1 197 ? 10.629 -11.192 2.712 1.00 96.88 197 LYS A O 1
ATOM 1587 N N . TYR A 1 198 ? 9.366 -9.784 3.933 1.00 96.88 198 TYR A N 1
ATOM 1588 C CA . TYR A 1 198 ? 10.430 -9.334 4.834 1.00 96.88 198 TYR A CA 1
ATOM 1589 C C . TYR A 1 198 ? 10.587 -10.290 6.023 1.00 96.88 198 TYR A C 1
ATOM 1591 O O . TYR A 1 198 ? 9.594 -10.654 6.651 1.00 96.88 198 TYR A O 1
ATOM 1599 N N . ASN A 1 199 ? 11.824 -10.670 6.348 1.00 95.19 199 ASN A N 1
ATOM 1600 C CA . ASN A 1 199 ? 12.131 -11.557 7.468 1.00 95.19 199 ASN A CA 1
ATOM 1601 C C . ASN A 1 199 ? 12.863 -10.787 8.569 1.00 95.19 199 ASN A C 1
ATOM 1603 O O . ASN A 1 199 ? 14.023 -10.400 8.418 1.00 95.19 199 ASN A O 1
ATOM 1607 N N . HIS A 1 200 ? 12.174 -10.590 9.689 1.00 92.12 200 HIS A N 1
ATOM 1608 C CA . HIS A 1 200 ? 12.747 -10.078 10.928 1.00 92.12 200 HIS A CA 1
ATOM 1609 C C . HIS A 1 200 ? 13.142 -11.258 11.841 1.00 92.12 200 HIS A C 1
ATOM 1611 O O . HIS A 1 200 ? 12.368 -12.215 11.924 1.00 92.12 200 HIS A O 1
ATOM 1617 N N . PRO A 1 201 ? 14.292 -11.214 12.547 1.00 92.75 201 PRO A N 1
ATOM 1618 C CA . PRO A 1 201 ? 15.229 -10.090 12.680 1.00 92.75 201 PRO A CA 1
ATOM 1619 C C . PRO A 1 201 ? 16.352 -10.025 11.636 1.00 92.75 201 PRO A C 1
ATOM 1621 O O . PRO A 1 201 ? 17.114 -9.065 11.641 1.00 92.75 201 PRO A O 1
ATOM 1624 N N . GLN A 1 202 ? 16.480 -11.011 10.746 1.00 93.44 202 GLN A N 1
ATOM 1625 C CA . GLN A 1 202 ? 17.646 -11.134 9.861 1.00 93.44 202 GLN A CA 1
ATOM 1626 C C . GLN A 1 202 ? 17.754 -10.024 8.800 1.00 93.44 202 GLN A C 1
ATOM 1628 O O . GLN A 1 202 ? 18.829 -9.823 8.242 1.00 93.44 202 GLN A O 1
ATOM 1633 N N . GLY A 1 203 ? 16.669 -9.302 8.508 1.00 94.06 203 GLY A N 1
ATOM 1634 C CA . GLY A 1 203 ? 16.709 -8.093 7.685 1.00 94.06 203 GLY A CA 1
ATOM 1635 C C . GLY A 1 203 ? 16.773 -8.342 6.176 1.00 94.06 203 GLY A C 1
ATOM 1636 O O . GLY A 1 203 ? 17.226 -7.469 5.439 1.00 94.06 203 GLY A O 1
ATOM 1637 N N . PHE A 1 204 ? 16.314 -9.505 5.701 1.00 95.12 204 PHE A N 1
ATOM 1638 C CA . PHE A 1 204 ? 16.321 -9.852 4.276 1.00 95.12 204 PHE A CA 1
ATOM 1639 C C . PHE A 1 204 ? 14.929 -10.168 3.723 1.00 95.12 204 PHE A C 1
ATOM 1641 O O . PHE A 1 204 ? 13.985 -10.505 4.443 1.00 95.12 204 PHE A O 1
ATOM 1648 N N . PHE A 1 205 ? 14.836 -10.110 2.401 1.00 97.19 205 PHE A N 1
ATOM 1649 C CA . PHE A 1 205 ? 13.650 -10.390 1.617 1.00 97.19 205 PHE A CA 1
ATOM 1650 C C . PHE A 1 205 ? 13.717 -11.771 0.964 1.00 97.19 205 PHE A C 1
ATOM 1652 O O . PHE A 1 205 ? 14.721 -12.160 0.354 1.00 97.19 205 PHE A O 1
ATOM 1659 N N . SER A 1 206 ? 12.616 -12.508 1.085 1.00 96.38 206 SER A N 1
ATOM 1660 C CA . SER A 1 206 ? 12.418 -13.836 0.508 1.00 96.38 206 SER A CA 1
ATOM 1661 C C . SER A 1 206 ? 11.146 -13.892 -0.330 1.00 96.38 206 SER A C 1
ATOM 1663 O O . SER A 1 206 ? 10.239 -13.076 -0.178 1.00 96.38 206 SER A O 1
ATOM 1665 N N . HIS A 1 207 ? 11.057 -14.903 -1.185 1.00 95.31 207 HIS A N 1
ATOM 1666 C CA . HIS A 1 207 ? 9.806 -15.233 -1.858 1.00 95.31 207 HIS A CA 1
ATOM 1667 C C . HIS A 1 207 ? 8.822 -15.846 -0.860 1.00 95.31 207 HIS A C 1
ATOM 1669 O O . HIS A 1 207 ? 9.241 -16.440 0.138 1.00 95.31 207 HIS A O 1
ATOM 1675 N N . ARG A 1 208 ? 7.531 -15.696 -1.150 1.00 88.94 208 ARG A N 1
ATOM 1676 C CA . ARG A 1 208 ? 6.489 -16.505 -0.517 1.00 88.94 208 ARG A CA 1
ATOM 1677 C C . ARG A 1 208 ? 6.618 -17.972 -0.956 1.00 88.94 208 ARG A C 1
ATOM 1679 O O . ARG A 1 208 ? 7.214 -18.243 -2.033 1.00 88.94 208 ARG A O 1
#

Organism: Lates japonicus (NCBI:txid270547)

Foldseek 3Di:
DVLVVVLVVLVVLVVVQVVQVQVQHLDDDPQQPQQDFPDFQKTWPHKAWDALVVLVPDPQCCVCVVVVNADNQWTWMWIWIDDQPKIKIWIWTHHSPPPVPPIAIWIWIDDPHIDTVVRAVQNVVLSCVLHVVLVSQQGDPPSSSSVSSSVSLSSLSVLLVQCLDDDPPPDPDDRSRHDPAAEPDQADDPSRHGFSRADPPVRHTGHD